Protein AF-A0AAU9HAH3-F1 (afdb_monomer_lite)

Sequence (251 aa):
MSLTADNFENFYRGNCAEHIVTSQIFFHGFEAHKFNPDFGVDLLVTNKARQKFLGEISKEISIQVKSSLVVKERASIAIDKEEFAHLMKQNNPVLTFVLFEPEFIGEPSRHFHLDSYAQTLHSMDEWLEKTWADQLYNSQFNIPKSKDRVEFLKNKKAAGNLELNGYKSRLFWLNKNQLNKALSLGVLQEGKGNGKSNYYLNLAKTDDGEWHFKSVGQSEHFPYIEISHLSYLLLKNQNYGLEMEDFAYSF

Foldseek 3Di:
DDDDPVCVVVVVVQVVQLVVVQVQLVVLQWHWDADPPDPLFGIWIWNVVCCVPVVDDIDIETEDEWEFEQFPQKTKTKDFPVSVVVQLPDDFGKYKYKYWDFDFPDDLVVCPDDDPVVVVVSVLVVLLSNLLRVVSVCVRVVPDDDPDPVVNVVSVVSVVVTDTPGTDMWMFMDTSLRVVVCVVQQQFPWDDDPNGIITMHMWGADPVGFIWGQGPVRDTWGDDPLRRHCCCVVVVVPDDPDPPSDPPPRD

Structure (mmCIF, N/CA/C/O backbone):
data_AF-A0AAU9HAH3-F1
#
_entry.id   AF-A0AAU9HAH3-F1
#
loop_
_atom_site.group_PDB
_atom_site.id
_atom_site.type_symbol
_atom_site.label_atom_id
_atom_site.label_alt_id
_atom_site.label_comp_id
_atom_site.label_asym_id
_atom_site.label_entity_id
_atom_site.label_seq_id
_atom_site.pdbx_PDB_ins_code
_atom_site.Cartn_x
_atom_site.Cartn_y
_atom_site.Cartn_z
_atom_site.occupancy
_atom_site.B_iso_or_equiv
_atom_site.auth_seq_id
_atom_site.auth_comp_id
_atom_site.auth_asym_id
_atom_site.auth_atom_id
_atom_site.pdbx_PDB_model_num
ATOM 1 N N . MET A 1 1 ? -3.044 19.306 -4.553 1.00 57.19 1 MET A N 1
ATOM 2 C CA . MET A 1 1 ? -2.071 19.453 -5.663 1.00 57.19 1 MET A CA 1
ATOM 3 C C . MET A 1 1 ? -2.858 19.727 -6.934 1.00 57.19 1 MET A C 1
ATOM 5 O O . MET A 1 1 ? -3.873 19.069 -7.116 1.00 57.19 1 MET A O 1
ATOM 9 N N . SER A 1 2 ? -2.461 20.682 -7.780 1.00 71.81 2 SER A N 1
ATOM 10 C CA . SER A 1 2 ? -3.135 20.864 -9.076 1.00 71.81 2 SER A CA 1
ATOM 11 C C . SER A 1 2 ? -2.871 19.654 -9.974 1.00 71.81 2 SER A C 1
ATOM 13 O O . SER A 1 2 ? -1.741 19.158 -10.018 1.00 71.81 2 SER A O 1
ATOM 15 N N . LEU A 1 3 ? -3.904 19.173 -10.665 1.00 76.19 3 LEU A N 1
ATOM 16 C CA . LEU A 1 3 ? -3.769 18.090 -11.636 1.00 76.19 3 LEU A CA 1
ATOM 17 C C . LEU A 1 3 ? -2.954 18.589 -12.842 1.00 76.19 3 LEU A C 1
ATOM 19 O O . LEU A 1 3 ? -3.212 19.673 -13.364 1.00 76.19 3 LEU A O 1
ATOM 23 N N . THR A 1 4 ? -1.970 17.810 -13.275 1.00 78.12 4 THR A N 1
ATOM 24 C CA . THR A 1 4 ? -1.109 18.076 -14.432 1.00 78.12 4 THR A CA 1
ATOM 25 C C . THR A 1 4 ? -0.995 16.818 -15.290 1.00 78.12 4 THR A C 1
ATOM 27 O O . THR A 1 4 ? -1.268 15.709 -14.828 1.00 78.12 4 THR A O 1
ATOM 30 N N . ALA A 1 5 ? -0.533 16.970 -16.533 1.00 74.00 5 ALA A N 1
ATOM 31 C CA . ALA A 1 5 ? -0.254 15.833 -17.415 1.00 74.00 5 ALA A CA 1
ATOM 32 C C . ALA A 1 5 ? 0.764 14.838 -16.817 1.00 74.00 5 ALA A C 1
ATOM 34 O O . ALA A 1 5 ? 0.744 13.664 -17.161 1.00 74.00 5 ALA A O 1
ATOM 35 N N . ASP A 1 6 ? 1.615 15.284 -15.888 1.00 69.88 6 ASP A N 1
ATOM 36 C CA . ASP A 1 6 ? 2.625 14.435 -15.251 1.00 69.88 6 ASP A CA 1
ATOM 37 C C . ASP A 1 6 ? 2.110 13.689 -14.005 1.00 69.88 6 ASP A C 1
ATOM 39 O O . ASP A 1 6 ? 2.786 12.784 -13.515 1.00 69.88 6 ASP A O 1
ATOM 43 N N . ASN A 1 7 ? 0.951 14.068 -13.445 1.00 74.75 7 ASN A N 1
ATOM 44 C CA . ASN A 1 7 ? 0.437 13.476 -12.202 1.00 74.75 7 ASN A CA 1
ATOM 45 C C . ASN A 1 7 ? -0.969 12.863 -12.307 1.00 74.75 7 ASN A C 1
ATOM 47 O O . ASN A 1 7 ? -1.381 12.184 -11.364 1.00 74.75 7 ASN A O 1
ATOM 51 N N . PHE A 1 8 ? -1.691 13.064 -13.417 1.00 79.88 8 PHE A N 1
ATOM 52 C CA . PHE A 1 8 ? -3.089 12.634 -13.519 1.00 79.88 8 PHE A CA 1
ATOM 53 C C . PHE A 1 8 ? -3.258 11.110 -13.412 1.00 79.88 8 PHE A C 1
ATOM 55 O O . PHE A 1 8 ? -4.166 10.652 -12.725 1.00 79.88 8 PHE A O 1
ATOM 62 N N . GLU A 1 9 ? -2.363 10.309 -14.000 1.00 80.25 9 GLU A N 1
ATOM 63 C CA . GLU A 1 9 ? -2.422 8.840 -13.893 1.00 80.25 9 GLU A CA 1
ATOM 64 C C . GLU A 1 9 ? -2.260 8.371 -12.446 1.00 80.25 9 GLU A C 1
ATOM 66 O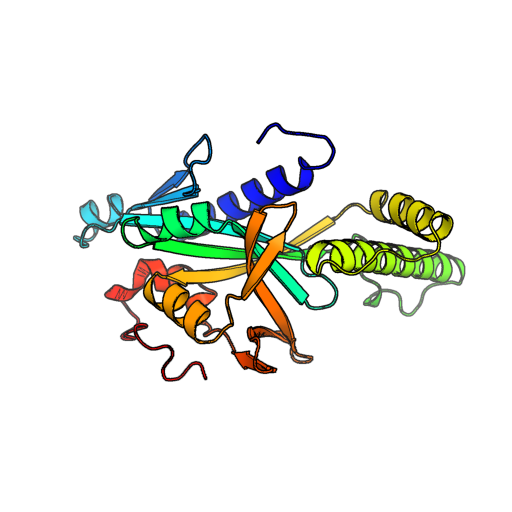 O . GLU A 1 9 ? -2.988 7.498 -11.973 1.00 80.25 9 GLU A O 1
ATOM 71 N N . ASN A 1 10 ? -1.332 8.989 -11.708 1.00 81.25 10 ASN A N 1
ATOM 72 C CA . ASN A 1 10 ? -1.132 8.704 -10.290 1.00 81.25 10 ASN A CA 1
ATOM 73 C C . ASN A 1 10 ? -2.363 9.104 -9.470 1.00 81.25 10 ASN A C 1
ATOM 75 O O . ASN A 1 10 ? -2.757 8.364 -8.572 1.00 81.25 10 ASN A O 1
ATOM 79 N N . PHE A 1 11 ? -2.992 10.234 -9.805 1.00 84.12 11 PHE A N 1
ATOM 80 C CA . PHE A 1 11 ? -4.224 10.690 -9.168 1.00 84.12 11 PHE A CA 1
ATOM 81 C C . PHE A 1 11 ? -5.381 9.703 -9.382 1.00 84.12 11 PHE A C 1
ATOM 83 O O . PHE A 1 11 ? -6.020 9.291 -8.415 1.00 84.12 11 PHE A O 1
ATOM 90 N N . TYR A 1 12 ? -5.646 9.274 -10.619 1.00 86.62 12 TYR A N 1
ATOM 91 C CA . TYR A 1 12 ? -6.736 8.331 -10.893 1.00 86.62 12 TYR A CA 1
ATOM 92 C C . TYR A 1 12 ? -6.453 6.928 -10.348 1.00 86.62 12 TYR A C 1
ATOM 94 O O . TYR A 1 12 ? -7.369 6.286 -9.838 1.00 86.62 12 TYR A O 1
ATOM 102 N N . ARG A 1 13 ? -5.195 6.472 -10.359 1.00 88.56 13 ARG A N 1
ATOM 103 C CA . ARG A 1 13 ? -4.804 5.216 -9.702 1.00 88.56 13 ARG A CA 1
ATOM 104 C C . ARG A 1 13 ? -4.981 5.280 -8.182 1.00 88.56 13 ARG A C 1
ATOM 106 O O . ARG A 1 13 ? -5.454 4.312 -7.594 1.00 88.56 13 ARG A O 1
ATOM 113 N N . GLY A 1 14 ? -4.652 6.413 -7.557 1.00 90.19 14 GLY A N 1
ATOM 114 C CA . GLY A 1 14 ? -4.942 6.678 -6.143 1.00 90.19 14 GLY A CA 1
ATOM 115 C C . GLY A 1 14 ? -6.436 6.558 -5.842 1.00 90.19 14 GLY A C 1
ATOM 116 O O . GLY A 1 14 ? -6.833 5.714 -5.042 1.00 90.19 14 GLY A O 1
ATOM 117 N N . ASN A 1 15 ? -7.270 7.274 -6.601 1.00 91.00 15 ASN A N 1
ATOM 118 C CA . ASN A 1 15 ? -8.727 7.186 -6.472 1.00 91.00 15 ASN A CA 1
ATOM 119 C C . ASN A 1 15 ? -9.247 5.751 -6.662 1.00 91.00 15 ASN A C 1
ATOM 121 O O . ASN A 1 15 ? -10.111 5.297 -5.915 1.00 91.00 15 ASN A O 1
ATOM 125 N N . CYS A 1 16 ? -8.724 5.023 -7.649 1.00 92.38 16 CYS A N 1
ATOM 126 C CA . CYS A 1 16 ? -9.083 3.629 -7.886 1.00 92.38 16 CYS A CA 1
ATOM 127 C C . CYS A 1 16 ? -8.763 2.741 -6.673 1.00 92.38 16 CYS A C 1
ATOM 129 O O . CYS A 1 16 ? -9.594 1.927 -6.270 1.00 92.38 16 CYS A O 1
ATOM 131 N N . ALA A 1 17 ? -7.588 2.917 -6.062 1.00 94.38 17 ALA A N 1
ATOM 132 C CA . ALA A 1 17 ? -7.206 2.198 -4.849 1.00 94.38 17 ALA A CA 1
ATOM 133 C C . ALA A 1 17 ? -8.169 2.484 -3.690 1.00 94.38 17 ALA A C 1
ATOM 135 O O . ALA A 1 17 ? -8.626 1.551 -3.033 1.00 94.38 17 ALA A O 1
ATOM 136 N N . GLU A 1 18 ? -8.537 3.747 -3.475 1.00 95.50 18 GLU A N 1
ATOM 137 C CA . GLU A 1 18 ? -9.514 4.122 -2.447 1.00 95.50 18 GLU A CA 1
ATOM 138 C C . GLU A 1 18 ? -10.878 3.460 -2.680 1.00 95.50 18 GLU A C 1
ATOM 140 O O . GLU A 1 18 ? -11.500 2.975 -1.733 1.00 95.50 18 GLU A O 1
ATOM 145 N N . HIS A 1 19 ? -11.338 3.382 -3.933 1.00 95.19 19 HIS A N 1
ATOM 146 C CA . HIS A 1 19 ? -12.582 2.691 -4.277 1.00 95.19 19 HIS A CA 1
ATOM 147 C C . HIS A 1 19 ? -12.510 1.175 -4.047 1.00 95.19 19 HIS A C 1
ATOM 149 O O . HIS A 1 19 ? -13.486 0.599 -3.565 1.00 95.19 19 HIS A O 1
ATOM 155 N N . ILE A 1 20 ? -11.367 0.531 -4.308 1.00 95.12 20 ILE A N 1
ATOM 156 C CA . ILE A 1 20 ? -11.155 -0.889 -3.976 1.00 95.12 20 ILE A CA 1
ATOM 157 C C . ILE A 1 20 ? -11.282 -1.096 -2.464 1.00 95.12 20 ILE A C 1
ATOM 159 O O . ILE A 1 20 ? -12.074 -1.932 -2.027 1.00 95.12 20 ILE A O 1
ATOM 163 N N . VAL A 1 21 ? -10.580 -0.290 -1.662 1.00 96.88 21 VAL A N 1
ATOM 164 C CA . VAL A 1 21 ? -10.643 -0.338 -0.190 1.00 96.88 21 VAL A CA 1
ATOM 165 C C . VAL A 1 21 ? -12.077 -0.111 0.301 1.00 96.88 21 VAL A C 1
ATOM 167 O O . VAL A 1 21 ? -12.612 -0.912 1.066 1.00 96.88 21 VAL A O 1
ATOM 170 N N . THR A 1 22 ? -12.739 0.927 -0.211 1.00 97.06 22 THR A N 1
ATOM 171 C CA . THR A 1 22 ? -14.133 1.275 0.103 1.00 97.06 22 THR A CA 1
ATOM 172 C C . THR A 1 22 ? -15.090 0.124 -0.203 1.00 97.06 22 THR A C 1
ATOM 174 O O . THR A 1 22 ? -15.947 -0.205 0.616 1.00 97.06 22 THR A O 1
ATOM 177 N N . SER A 1 23 ? -14.935 -0.526 -1.360 1.00 96.06 23 SER A N 1
ATOM 178 C CA . SER A 1 23 ? -15.792 -1.647 -1.758 1.00 96.06 23 SER A CA 1
ATOM 179 C C . SER A 1 23 ? -15.671 -2.836 -0.799 1.00 96.06 23 SER A C 1
ATOM 181 O O . SER A 1 23 ? -16.687 -3.411 -0.412 1.00 96.06 23 SER A O 1
ATOM 183 N N . GLN A 1 24 ? -14.455 -3.155 -0.339 1.00 95.12 24 GLN A N 1
ATOM 184 C CA . GLN A 1 24 ? -14.226 -4.229 0.630 1.00 95.12 24 GLN A CA 1
ATOM 185 C C . GLN A 1 24 ? -14.806 -3.892 2.009 1.00 95.12 24 GLN A C 1
ATOM 187 O O . GLN A 1 24 ? -15.360 -4.764 2.677 1.00 95.12 24 GLN A O 1
ATOM 192 N N . ILE A 1 25 ? -14.734 -2.627 2.430 1.00 96.38 25 ILE A N 1
ATOM 193 C CA . ILE A 1 25 ? -15.344 -2.170 3.687 1.00 96.38 25 ILE A CA 1
ATOM 194 C C . ILE A 1 25 ? -16.865 -2.376 3.647 1.00 96.38 25 ILE A C 1
ATOM 196 O O . ILE A 1 25 ? -17.428 -2.989 4.559 1.00 96.38 25 ILE A O 1
ATOM 200 N N . PHE A 1 26 ? -17.520 -1.944 2.563 1.00 96.75 26 PHE A N 1
ATOM 201 C CA . PHE A 1 26 ? -18.957 -2.159 2.381 1.00 96.75 26 PHE A CA 1
ATOM 202 C C . PHE A 1 26 ? -19.319 -3.642 2.294 1.00 96.75 26 PHE A C 1
ATOM 204 O O . PHE A 1 26 ? -20.310 -4.059 2.893 1.00 96.75 26 PHE A O 1
ATOM 211 N N . PHE A 1 27 ? -18.503 -4.453 1.615 1.00 94.94 27 PHE A N 1
ATOM 212 C CA . PHE A 1 27 ? -18.697 -5.902 1.536 1.00 94.94 27 PHE A CA 1
ATOM 213 C C . PHE A 1 27 ? -18.733 -6.565 2.924 1.00 94.94 27 PHE A C 1
ATOM 215 O O . PHE A 1 27 ? -19.496 -7.502 3.147 1.00 94.94 27 PHE A O 1
ATOM 222 N N . HIS A 1 28 ? -17.971 -6.045 3.890 1.00 92.44 28 HIS A N 1
ATOM 223 C CA . HIS A 1 28 ? -17.980 -6.521 5.277 1.00 92.44 28 HIS A CA 1
ATOM 224 C C . HIS A 1 28 ? -19.073 -5.886 6.161 1.00 92.44 28 HIS A C 1
ATOM 226 O O . HIS A 1 28 ? -19.146 -6.169 7.362 1.00 92.44 28 HIS A O 1
ATOM 232 N N . GLY A 1 29 ? -19.953 -5.062 5.587 1.00 94.06 29 GLY A N 1
ATOM 233 C CA . GLY A 1 29 ? -21.091 -4.455 6.277 1.00 94.06 29 GLY A CA 1
ATOM 234 C C . GLY A 1 29 ? -20.734 -3.240 7.135 1.00 94.06 29 GLY A C 1
ATOM 235 O O . GLY A 1 29 ? -21.395 -3.004 8.144 1.00 94.06 29 GLY A O 1
ATOM 236 N N . PHE A 1 30 ? -19.684 -2.504 6.769 1.00 96.25 30 PHE A N 1
ATOM 237 C CA . PHE A 1 30 ? -19.272 -1.255 7.415 1.00 96.25 30 PHE A CA 1
ATOM 238 C C . PHE A 1 30 ? -19.545 -0.069 6.487 1.00 96.25 30 PHE A C 1
ATOM 240 O O . PHE A 1 30 ? -19.525 -0.211 5.265 1.00 96.25 30 PHE A O 1
ATOM 247 N N . GLU A 1 31 ? -19.788 1.110 7.054 1.00 97.00 31 GLU A N 1
ATOM 248 C CA . GLU A 1 31 ? -19.928 2.338 6.275 1.00 97.00 31 GLU A CA 1
ATOM 249 C C . GLU A 1 31 ? -18.564 2.998 6.074 1.00 97.00 31 GLU A C 1
ATOM 251 O O . GLU A 1 31 ? -17.798 3.123 7.026 1.00 97.00 31 GLU A O 1
ATOM 256 N N . ALA A 1 32 ? -18.283 3.472 4.861 1.00 96.50 32 ALA A N 1
ATOM 257 C CA . ALA A 1 32 ? -17.097 4.263 4.550 1.00 96.50 32 ALA A CA 1
ATOM 258 C C . ALA A 1 32 ? -17.496 5.621 3.961 1.00 96.50 32 ALA A C 1
ATOM 260 O O . ALA A 1 32 ? -18.315 5.695 3.042 1.00 96.50 32 ALA A O 1
ATOM 261 N N . HIS A 1 33 ? -16.894 6.693 4.468 1.00 94.75 33 HIS A N 1
ATOM 262 C CA . HIS A 1 33 ? -17.005 8.037 3.917 1.00 94.75 33 HIS A CA 1
ATOM 263 C C . HIS A 1 33 ? -15.653 8.476 3.364 1.00 94.75 33 HIS A C 1
ATOM 265 O O . HIS A 1 33 ? -14.672 8.506 4.103 1.00 94.75 33 HIS A O 1
ATOM 271 N N . LYS A 1 34 ? -15.615 8.833 2.078 1.00 93.31 34 LYS A N 1
ATOM 272 C CA . LYS A 1 34 ? -14.426 9.386 1.433 1.00 93.31 34 LYS A CA 1
ATOM 273 C C . LYS A 1 34 ? -14.372 10.898 1.610 1.00 93.31 34 LYS A C 1
ATOM 275 O O . LYS A 1 34 ? -15.312 11.596 1.224 1.00 93.31 34 LYS A O 1
ATOM 280 N N . PHE A 1 35 ? -13.256 11.392 2.123 1.00 89.00 35 PHE A N 1
ATOM 281 C CA . PHE A 1 35 ? -13.011 12.815 2.275 1.00 89.00 35 PHE A CA 1
ATOM 282 C C . PHE A 1 35 ? -12.573 13.448 0.952 1.00 89.00 35 PHE A C 1
ATOM 284 O O . PHE A 1 35 ? -11.693 12.949 0.259 1.00 89.00 35 PHE A O 1
ATOM 291 N N . ASN A 1 36 ? -13.215 14.559 0.587 1.00 79.56 36 ASN A N 1
ATOM 292 C CA . ASN A 1 36 ? -12.823 15.392 -0.547 1.00 79.56 36 ASN A CA 1
ATOM 293 C C . ASN A 1 36 ? -12.945 16.873 -0.143 1.00 79.56 36 ASN A C 1
ATOM 295 O O . ASN A 1 36 ? -14.020 17.269 0.316 1.00 79.56 36 ASN A O 1
ATOM 299 N N . PRO A 1 37 ? -11.912 17.715 -0.343 1.00 71.06 37 PRO A N 1
ATOM 300 C CA . PRO A 1 37 ? -10.569 17.380 -0.842 1.00 71.06 37 PRO A CA 1
ATOM 301 C C . PRO A 1 37 ? -9.762 16.522 0.154 1.00 71.06 37 PRO A C 1
ATOM 303 O O . PRO A 1 37 ? -10.122 16.459 1.319 1.00 71.06 37 PRO A O 1
ATOM 306 N N . ASP A 1 38 ? -8.681 15.885 -0.301 1.00 69.00 38 ASP A N 1
ATOM 307 C CA . ASP A 1 38 ? -7.755 15.113 0.546 1.00 69.00 38 ASP A CA 1
ATOM 308 C C . ASP A 1 38 ? -7.017 16.039 1.538 1.00 69.00 38 ASP A C 1
ATOM 310 O O . ASP A 1 38 ? -6.339 16.993 1.137 1.00 69.00 38 ASP A O 1
ATOM 314 N N . PHE A 1 39 ? -7.184 15.773 2.837 1.00 71.44 39 PHE A N 1
ATOM 315 C CA . PHE A 1 39 ? -6.520 16.467 3.948 1.00 71.44 39 PHE A CA 1
ATOM 316 C C . PHE A 1 39 ? -5.668 15.524 4.817 1.00 71.44 39 PHE A C 1
ATOM 318 O O . PHE A 1 39 ? -5.457 15.786 6.000 1.00 71.44 39 PHE A O 1
ATOM 325 N N . GLY A 1 40 ? -5.136 14.449 4.227 1.00 76.88 40 GLY A N 1
ATOM 326 C CA . GLY A 1 40 ? -4.244 13.493 4.892 1.00 76.88 40 GLY A CA 1
ATOM 327 C C . GLY A 1 40 ? -4.960 12.336 5.593 1.00 76.88 40 GLY A C 1
ATOM 328 O O . GLY A 1 40 ? -4.334 11.614 6.373 1.00 76.88 40 GLY A O 1
ATOM 329 N N . VAL A 1 41 ? -6.262 12.189 5.336 1.00 90.56 41 VAL A N 1
ATOM 330 C CA . VAL A 1 41 ? -7.069 10.995 5.605 1.00 90.56 41 VAL A CA 1
ATOM 331 C C . VAL A 1 41 ? -8.013 10.831 4.422 1.00 90.56 41 VAL A C 1
ATOM 333 O O . VAL A 1 41 ? -8.792 11.742 4.142 1.00 90.56 41 VAL A O 1
ATOM 336 N N . ASP A 1 42 ? -7.991 9.670 3.777 1.00 94.06 42 ASP A N 1
ATOM 337 C CA . ASP A 1 42 ? -8.845 9.412 2.616 1.00 94.06 42 ASP A CA 1
ATOM 338 C C . ASP A 1 42 ? -10.234 8.920 3.028 1.00 94.06 42 ASP A C 1
ATOM 340 O O . ASP A 1 42 ? -11.241 9.359 2.470 1.00 94.06 42 ASP A O 1
ATOM 344 N N . LEU A 1 43 ? -10.313 8.014 4.013 1.00 95.75 43 LEU A N 1
ATOM 345 C CA . LEU A 1 43 ? -11.558 7.348 4.400 1.00 95.75 43 LEU A CA 1
ATOM 346 C C . LEU A 1 43 ? -11.801 7.395 5.915 1.00 95.75 43 LEU A C 1
ATOM 348 O O . LEU A 1 43 ? -10.911 7.110 6.716 1.00 95.75 43 LEU A O 1
ATOM 352 N N . LEU A 1 44 ? -13.050 7.650 6.299 1.00 95.81 44 LEU A N 1
ATOM 353 C CA . LEU A 1 44 ? -13.576 7.396 7.640 1.00 95.81 44 LEU A CA 1
ATOM 354 C C . LEU A 1 44 ? -14.495 6.178 7.605 1.00 95.81 44 LEU A C 1
ATOM 356 O O . LEU A 1 44 ? -15.491 6.177 6.879 1.00 95.81 44 LEU A O 1
ATOM 360 N N . VAL A 1 45 ? -14.188 5.164 8.409 1.00 96.81 45 VAL A N 1
ATOM 361 C CA . VAL A 1 45 ? -14.981 3.934 8.493 1.00 96.81 45 VAL A CA 1
ATOM 362 C C . VAL A 1 45 ? -15.732 3.863 9.810 1.00 96.81 45 VAL A C 1
ATOM 364 O O . VAL A 1 45 ? -15.146 4.057 10.873 1.00 96.81 45 VAL A O 1
ATOM 367 N N . THR A 1 46 ? -17.019 3.528 9.743 1.00 96.75 46 THR A N 1
ATOM 368 C CA . THR A 1 46 ? -17.885 3.331 10.911 1.00 96.75 46 THR A CA 1
ATOM 369 C C . THR A 1 46 ? -18.688 2.032 10.803 1.00 96.75 46 THR A C 1
ATOM 371 O O . THR A 1 46 ? -18.649 1.358 9.775 1.00 96.75 46 THR A O 1
ATOM 374 N N . ASN A 1 47 ? -19.375 1.642 11.879 1.00 95.75 47 ASN A N 1
ATOM 375 C CA . ASN A 1 47 ? -20.234 0.451 11.924 1.00 95.75 47 ASN A CA 1
ATOM 376 C C . ASN A 1 47 ? -21.650 0.766 12.441 1.00 95.75 47 ASN A C 1
ATOM 378 O O . ASN A 1 47 ? -22.206 0.018 13.244 1.00 95.75 47 ASN A O 1
ATOM 382 N N . LYS A 1 48 ? -22.243 1.891 12.035 1.00 96.00 48 LYS A N 1
ATOM 383 C CA . LYS A 1 48 ? -23.511 2.391 12.594 1.00 96.00 48 LYS A CA 1
ATOM 384 C C . LYS A 1 48 ? -24.681 1.436 12.357 1.00 96.00 48 LYS A C 1
ATOM 386 O O . LYS A 1 48 ? -25.480 1.229 13.274 1.00 96.00 48 LYS A O 1
ATOM 391 N N . ALA A 1 49 ? -24.781 0.807 11.186 1.00 94.12 49 ALA A N 1
ATOM 392 C CA . ALA A 1 49 ? -25.799 -0.209 10.935 1.00 94.12 49 ALA A CA 1
ATOM 393 C C . ALA A 1 49 ? -25.598 -1.428 11.845 1.00 94.12 49 ALA A C 1
ATOM 395 O O . ALA A 1 49 ? -26.548 -1.893 12.475 1.00 94.12 49 ALA A O 1
ATOM 396 N N . ARG A 1 50 ? -24.358 -1.906 11.993 1.00 93.75 50 ARG A N 1
ATOM 397 C CA . ARG A 1 50 ? -24.036 -3.041 12.873 1.00 93.75 50 ARG A CA 1
ATOM 398 C C . ARG A 1 50 ? -24.281 -2.713 14.346 1.00 93.75 50 ARG A C 1
ATOM 400 O O . ARG A 1 50 ? -24.825 -3.537 15.068 1.00 93.75 50 ARG A O 1
ATOM 407 N N . GLN A 1 51 ? -23.985 -1.492 14.783 1.00 94.00 51 GLN A N 1
ATOM 408 C CA . GLN A 1 51 ? -24.342 -1.007 16.116 1.00 94.00 51 GLN A CA 1
ATOM 409 C C . GLN A 1 51 ? -25.858 -1.095 16.341 1.00 94.00 51 GLN A C 1
ATOM 411 O O . GLN A 1 51 ? -26.306 -1.603 17.366 1.00 94.00 51 GLN A O 1
ATOM 416 N N . LYS A 1 52 ? -26.655 -0.635 15.370 1.00 94.81 52 LYS A N 1
ATOM 417 C CA . LYS A 1 52 ? -28.119 -0.621 15.469 1.00 94.81 52 LYS A CA 1
ATOM 418 C C . LYS A 1 52 ? -28.739 -2.020 15.445 1.00 94.81 52 LYS A C 1
ATOM 420 O O . LYS A 1 52 ? -29.679 -2.269 16.192 1.00 94.81 52 LYS A O 1
ATOM 425 N N . PHE A 1 53 ? -28.262 -2.897 14.565 1.00 95.06 53 PHE A N 1
ATOM 426 C CA . PHE A 1 53 ? -28.916 -4.180 14.286 1.00 95.06 53 PHE A CA 1
ATOM 427 C C . PHE A 1 53 ? -28.263 -5.381 14.977 1.00 95.06 53 PHE A C 1
ATOM 429 O O . PHE A 1 53 ? -28.943 -6.375 15.209 1.00 95.06 53 PHE A O 1
ATOM 436 N N . LEU A 1 54 ? -26.975 -5.298 15.319 1.00 91.94 54 LEU A N 1
ATOM 437 C CA . LEU A 1 54 ? -26.205 -6.374 15.955 1.00 91.94 54 LEU A CA 1
ATOM 438 C C . LEU A 1 54 ? -25.741 -6.019 17.379 1.00 91.94 54 LEU A C 1
ATOM 440 O O . LEU A 1 54 ? -25.115 -6.847 18.034 1.00 91.94 54 LEU A O 1
ATOM 444 N N . GLY A 1 55 ? -26.020 -4.804 17.867 1.00 90.12 55 GLY A N 1
ATOM 445 C CA . GLY A 1 55 ? -25.625 -4.367 19.212 1.00 90.12 55 GLY A CA 1
ATOM 446 C C . GLY A 1 55 ? -24.113 -4.196 19.394 1.00 90.12 55 GLY A C 1
ATOM 447 O O . GLY A 1 55 ? -23.615 -4.238 20.517 1.00 90.12 55 GLY A O 1
ATOM 448 N N . GLU A 1 56 ? -23.363 -4.032 18.303 1.00 91.06 56 GLU A N 1
ATOM 449 C CA . GLU A 1 56 ? -21.910 -3.866 18.359 1.00 91.06 56 GLU A CA 1
ATOM 450 C C . GLU A 1 56 ? -21.481 -2.530 18.974 1.00 91.06 56 GLU A C 1
ATOM 452 O O . GLU A 1 56 ? -22.153 -1.506 18.838 1.00 91.06 56 GLU A O 1
ATOM 457 N N . ILE A 1 57 ? -20.295 -2.520 19.589 1.00 90.44 57 ILE A N 1
ATOM 458 C CA . ILE A 1 57 ? -19.648 -1.289 20.056 1.00 90.44 57 ILE A CA 1
ATOM 459 C C . ILE A 1 57 ? -19.362 -0.384 18.850 1.00 90.44 57 ILE A C 1
ATOM 461 O O . ILE A 1 57 ? -18.916 -0.860 17.803 1.00 90.44 57 ILE A O 1
ATOM 465 N N . SER A 1 58 ? -19.600 0.923 19.012 1.00 91.25 58 SER A N 1
ATOM 466 C CA . SER A 1 58 ? -19.288 1.922 17.985 1.00 91.25 58 SER A CA 1
ATOM 467 C C . SER A 1 58 ? -17.800 1.884 17.646 1.00 91.25 58 SER A C 1
ATOM 469 O O . SER A 1 58 ? -16.947 1.983 18.526 1.00 91.25 58 SER A O 1
ATOM 471 N N . LYS A 1 59 ? -17.503 1.793 16.355 1.00 90.69 59 LYS A N 1
ATOM 472 C CA . LYS A 1 59 ? -16.163 1.852 15.785 1.00 90.69 59 LYS A CA 1
ATOM 473 C C . LYS A 1 59 ? -16.043 3.060 14.873 1.00 90.69 59 LYS A C 1
ATOM 475 O O . LYS A 1 59 ? -16.990 3.428 14.179 1.00 90.69 59 LYS A O 1
ATOM 480 N N . GLU A 1 60 ? -14.854 3.632 14.889 1.00 94.19 60 GLU A N 1
ATOM 481 C CA . GLU A 1 60 ? -14.418 4.706 14.010 1.00 94.19 60 GLU A CA 1
ATOM 482 C C . GLU A 1 60 ? -12.957 4.427 13.657 1.00 94.19 60 GLU A C 1
ATOM 484 O O . GLU A 1 60 ? -12.153 4.195 14.563 1.00 94.19 60 GLU A O 1
ATOM 489 N N . ILE A 1 61 ? -12.635 4.361 12.366 1.00 94.62 61 ILE A N 1
ATOM 490 C CA . ILE A 1 61 ? -11.286 4.073 11.864 1.00 94.62 61 ILE A CA 1
ATOM 491 C C . ILE A 1 61 ? -10.955 5.093 10.781 1.00 94.62 61 ILE A C 1
ATOM 493 O O . ILE A 1 61 ? -11.670 5.181 9.781 1.00 94.62 61 ILE A O 1
ATOM 497 N N . SER A 1 62 ? -9.865 5.831 10.973 1.00 95.31 62 SER A N 1
ATOM 498 C CA . SER A 1 62 ? -9.324 6.738 9.960 1.00 95.31 62 SER A CA 1
ATOM 499 C C . SER A 1 62 ? -8.309 6.001 9.093 1.00 95.31 62 SER A C 1
ATOM 501 O O . SER A 1 62 ? -7.288 5.529 9.597 1.00 95.31 62 SER A O 1
ATOM 503 N N . ILE A 1 63 ? -8.582 5.898 7.794 1.00 95.88 63 ILE A N 1
ATOM 504 C CA . ILE A 1 63 ? -7.747 5.169 6.838 1.00 95.88 63 ILE A CA 1
ATOM 505 C C . ILE A 1 63 ? -7.127 6.144 5.836 1.00 95.88 63 ILE A C 1
ATOM 507 O O . ILE A 1 63 ? -7.844 6.882 5.164 1.00 95.88 63 ILE A O 1
ATOM 511 N N . GLN A 1 64 ? -5.803 6.082 5.696 1.00 96.12 64 GLN A N 1
ATOM 512 C CA . GLN A 1 64 ? -5.082 6.634 4.550 1.00 96.12 64 GLN A CA 1
ATOM 513 C C . GLN A 1 64 ? -4.755 5.506 3.576 1.00 96.12 64 GLN A C 1
ATOM 515 O O . GLN A 1 64 ? -4.306 4.438 3.993 1.00 96.12 64 GLN A O 1
ATOM 520 N N . VAL A 1 65 ? -4.964 5.728 2.285 1.00 95.81 65 VAL A N 1
ATOM 521 C CA . VAL A 1 65 ? -4.738 4.765 1.213 1.00 95.81 65 VAL A CA 1
ATOM 522 C C . VAL A 1 65 ? -3.582 5.246 0.346 1.00 95.81 65 VAL A C 1
ATOM 524 O O . VAL A 1 65 ? -3.564 6.346 -0.194 1.00 95.81 65 VAL A O 1
ATOM 527 N N . LYS A 1 66 ? -2.586 4.386 0.165 1.00 95.06 66 LYS A N 1
ATOM 528 C CA . LYS A 1 66 ? -1.500 4.600 -0.790 1.00 95.06 66 LYS A CA 1
ATOM 529 C C . LYS A 1 66 ? -1.460 3.451 -1.776 1.00 95.06 66 LYS A C 1
ATOM 531 O O . LYS A 1 66 ? -1.817 2.323 -1.446 1.00 95.06 66 LYS A O 1
ATOM 536 N N . SER A 1 67 ? -1.015 3.727 -2.996 1.00 94.00 67 SER A N 1
ATOM 537 C CA . SER A 1 67 ? -0.924 2.705 -4.031 1.00 94.00 67 SER A CA 1
ATOM 538 C C . SER A 1 67 ? 0.390 2.737 -4.785 1.00 94.00 67 SER A C 1
ATOM 540 O O . SER A 1 67 ? 1.046 3.775 -4.893 1.00 94.00 67 SER A O 1
ATOM 542 N N . SER A 1 68 ? 0.767 1.580 -5.320 1.00 92.50 68 SER A N 1
ATOM 543 C CA . SER A 1 68 ? 1.933 1.441 -6.184 1.00 92.50 68 SER A CA 1
ATOM 544 C C . SER A 1 68 ? 1.716 0.349 -7.222 1.00 92.50 68 SER A C 1
ATOM 546 O O . SER A 1 68 ? 0.914 -0.563 -7.028 1.00 92.50 68 SER A O 1
ATOM 548 N N . LEU A 1 69 ? 2.419 0.474 -8.342 1.00 90.62 69 LEU A N 1
ATOM 549 C CA . LEU A 1 69 ? 2.473 -0.571 -9.358 1.00 90.62 69 LEU A CA 1
ATOM 550 C C . LEU A 1 69 ? 3.525 -1.593 -8.944 1.00 90.62 69 LEU A C 1
ATOM 552 O O . LEU A 1 69 ? 4.613 -1.212 -8.509 1.00 90.62 69 LEU A O 1
ATOM 556 N N . VAL A 1 70 ? 3.220 -2.873 -9.119 1.00 90.50 70 VAL A N 1
ATOM 557 C CA . VAL A 1 70 ? 4.214 -3.934 -8.995 1.00 90.50 70 VAL A CA 1
ATOM 558 C C . VAL A 1 70 ? 5.036 -3.974 -10.268 1.00 90.50 70 VAL A C 1
ATOM 560 O O . VAL A 1 70 ? 4.507 -4.052 -11.374 1.00 90.50 70 VAL A O 1
ATOM 563 N N . VAL A 1 71 ? 6.348 -3.891 -10.099 1.00 86.75 71 VAL A N 1
ATOM 564 C CA . VAL A 1 71 ? 7.306 -3.824 -11.190 1.00 86.75 71 VAL A CA 1
ATOM 565 C C . VAL A 1 71 ? 8.507 -4.678 -10.831 1.00 86.75 71 VAL A C 1
ATOM 567 O O . VAL A 1 71 ? 9.152 -4.438 -9.809 1.00 86.75 71 VAL A O 1
ATOM 570 N N . LYS A 1 72 ? 8.827 -5.662 -11.680 1.00 85.75 72 LYS A N 1
ATOM 571 C CA . LYS A 1 72 ? 9.915 -6.626 -11.441 1.00 85.75 72 LYS A CA 1
ATOM 572 C C . LYS A 1 72 ? 9.821 -7.263 -10.050 1.00 85.75 72 LYS A C 1
ATOM 574 O O . LYS A 1 72 ? 10.785 -7.219 -9.284 1.00 85.75 72 LYS A O 1
ATOM 579 N N . GLU A 1 73 ? 8.633 -7.764 -9.711 1.00 89.50 73 GLU A N 1
ATOM 580 C CA . GLU A 1 73 ? 8.345 -8.389 -8.414 1.00 89.50 73 GLU A CA 1
ATOM 581 C C . GLU A 1 73 ? 8.642 -7.492 -7.198 1.00 89.50 73 GLU A C 1
ATOM 583 O O . GLU A 1 73 ? 8.965 -7.959 -6.106 1.00 89.50 73 GLU A O 1
ATOM 588 N N . ARG A 1 74 ? 8.579 -6.170 -7.380 1.00 91.19 74 ARG A N 1
ATOM 589 C CA . ARG A 1 74 ? 8.851 -5.176 -6.339 1.00 91.19 74 ARG A CA 1
ATOM 590 C C . ARG A 1 74 ? 7.836 -4.050 -6.390 1.00 91.19 74 ARG A C 1
ATOM 592 O O . ARG A 1 74 ? 7.286 -3.742 -7.441 1.00 91.19 74 ARG A O 1
ATOM 599 N N . ALA A 1 75 ? 7.628 -3.405 -5.253 1.00 92.81 75 ALA A N 1
ATOM 600 C CA . ALA A 1 75 ? 6.836 -2.188 -5.166 1.00 92.81 75 ALA A CA 1
ATOM 601 C C . ALA A 1 75 ? 7.440 -1.248 -4.125 1.00 92.81 75 ALA A C 1
ATOM 603 O O . ALA A 1 75 ? 7.925 -1.692 -3.082 1.00 92.81 75 ALA A O 1
ATOM 604 N N . SER A 1 76 ? 7.395 0.052 -4.399 1.00 92.12 76 SER A N 1
ATOM 605 C CA . SER A 1 76 ? 7.708 1.081 -3.408 1.00 92.12 76 SER A CA 1
ATOM 606 C C . SER A 1 76 ? 6.506 1.985 -3.208 1.00 92.12 76 SER A C 1
ATOM 608 O O . SER A 1 76 ? 5.910 2.463 -4.178 1.00 92.12 76 SER A O 1
ATOM 610 N N . ILE A 1 77 ? 6.142 2.207 -1.951 1.00 92.38 77 ILE A N 1
ATOM 611 C CA . ILE A 1 77 ? 5.073 3.119 -1.564 1.00 92.38 77 ILE A CA 1
ATOM 612 C C . ILE A 1 77 ? 5.669 4.234 -0.725 1.00 92.38 77 ILE A C 1
ATOM 614 O O . ILE A 1 77 ? 6.416 3.969 0.212 1.00 92.38 77 ILE A O 1
ATOM 618 N N . ALA A 1 78 ? 5.299 5.472 -1.041 1.00 91.75 78 ALA A N 1
ATOM 619 C CA . ALA A 1 78 ? 5.718 6.650 -0.302 1.00 91.75 78 ALA A CA 1
ATOM 620 C C . AL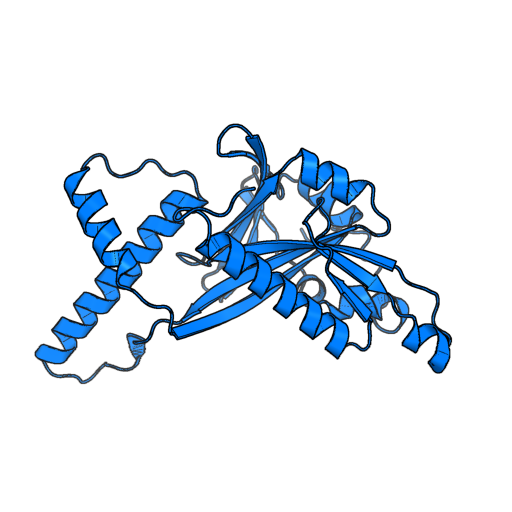A A 1 78 ? 4.529 7.313 0.402 1.00 91.75 78 ALA A C 1
ATOM 622 O O . ALA A 1 78 ? 3.440 7.425 -0.166 1.00 91.75 78 ALA A O 1
ATOM 623 N N . ILE A 1 79 ? 4.767 7.803 1.615 1.00 92.00 79 ILE A N 1
ATOM 624 C CA . ILE A 1 79 ? 3.886 8.729 2.330 1.00 92.00 79 ILE A CA 1
ATOM 625 C C . ILE A 1 79 ? 4.715 9.915 2.821 1.00 92.00 79 ILE A C 1
ATOM 627 O O . ILE A 1 79 ? 5.836 9.743 3.303 1.00 92.00 79 ILE A O 1
ATOM 631 N N . ASP A 1 80 ? 4.187 11.124 2.660 1.00 91.44 80 ASP A N 1
ATOM 632 C CA . ASP A 1 80 ? 4.844 12.334 3.147 1.00 91.44 80 ASP A CA 1
ATOM 633 C C . ASP A 1 80 ? 4.912 12.327 4.685 1.00 91.44 80 ASP A C 1
ATOM 635 O O . ASP A 1 80 ? 4.005 11.826 5.351 1.00 91.44 80 ASP A O 1
ATOM 639 N N . LYS A 1 81 ? 5.996 12.844 5.280 1.00 92.38 81 LYS A N 1
ATOM 640 C CA . LYS A 1 81 ? 6.152 12.818 6.745 1.00 92.38 81 LYS A CA 1
ATOM 641 C C . LYS A 1 81 ? 5.097 13.649 7.482 1.00 92.38 81 LYS A C 1
ATOM 643 O O . LYS A 1 81 ? 4.696 13.256 8.577 1.00 92.38 81 LYS A O 1
ATOM 648 N N . GLU A 1 82 ? 4.665 14.780 6.930 1.00 91.44 82 GLU A N 1
ATOM 649 C CA . GLU A 1 82 ? 3.620 15.615 7.535 1.00 91.44 82 GLU A CA 1
ATOM 650 C C . GLU A 1 82 ? 2.267 14.912 7.449 1.00 91.44 82 GLU A C 1
ATOM 652 O O . GLU A 1 82 ? 1.531 14.870 8.435 1.00 91.44 82 GLU A O 1
ATOM 657 N N . GLU A 1 83 ? 1.982 14.290 6.305 1.00 92.25 83 GLU A N 1
ATOM 658 C CA . GLU A 1 83 ? 0.791 13.465 6.094 1.00 92.25 83 GLU A CA 1
ATOM 659 C C . GLU A 1 83 ? 0.755 12.263 7.048 1.00 92.25 83 GLU A C 1
ATOM 661 O O . GLU A 1 83 ? -0.236 12.035 7.740 1.00 92.25 83 GLU A O 1
ATOM 666 N N . PHE A 1 84 ? 1.865 11.535 7.168 1.00 94.12 84 PHE A N 1
ATOM 667 C CA . PHE A 1 84 ? 2.004 10.441 8.124 1.00 94.12 84 PHE A CA 1
ATOM 668 C C . PHE A 1 84 ? 1.785 10.928 9.563 1.00 94.12 84 PHE A C 1
ATOM 670 O O . PHE A 1 84 ? 1.038 10.318 10.328 1.00 94.12 84 PHE A O 1
ATOM 677 N N . ALA A 1 85 ? 2.387 12.059 9.941 1.00 94.06 85 ALA A N 1
ATOM 678 C CA . ALA A 1 85 ? 2.199 12.645 11.264 1.00 94.06 85 ALA A CA 1
ATOM 679 C C . ALA A 1 85 ? 0.749 13.096 11.506 1.00 94.06 85 ALA A C 1
ATOM 681 O O . ALA A 1 85 ? 0.273 13.029 12.641 1.00 94.06 85 ALA A O 1
ATOM 682 N N . HIS A 1 86 ? 0.044 13.554 10.468 1.00 93.75 86 HIS A N 1
ATOM 683 C CA . HIS A 1 86 ? -1.374 13.884 10.538 1.00 93.75 86 HIS A CA 1
ATOM 684 C C . HIS A 1 86 ? -2.228 12.633 10.761 1.00 93.75 86 HIS A C 1
ATOM 686 O O . HIS A 1 86 ? -3.042 12.622 11.686 1.00 93.75 86 HIS A O 1
ATOM 692 N N . LEU A 1 87 ? -1.989 11.565 9.992 1.00 94.56 87 LEU A N 1
ATOM 693 C CA . LEU A 1 87 ? -2.661 10.276 10.155 1.00 94.56 87 LEU A CA 1
ATOM 694 C C . LEU A 1 87 ? -2.474 9.733 11.578 1.00 94.56 87 LEU A C 1
ATOM 696 O O . LEU A 1 87 ? -3.441 9.367 12.235 1.00 94.56 87 LEU A O 1
ATOM 700 N N . MET A 1 88 ? -1.254 9.746 12.118 1.00 94.31 88 MET A N 1
ATOM 701 C CA . MET A 1 88 ? -0.960 9.175 13.443 1.00 94.31 88 MET A CA 1
ATOM 702 C C . MET A 1 88 ? -1.666 9.881 14.621 1.00 94.31 88 MET A C 1
ATOM 704 O O . MET A 1 88 ? -1.746 9.314 15.722 1.00 94.31 88 MET A O 1
ATOM 708 N N . LYS A 1 89 ? -2.191 11.096 14.403 1.00 94.56 89 LYS A N 1
ATOM 709 C CA . LYS A 1 89 ? -2.996 11.860 15.375 1.00 94.56 89 LYS A CA 1
ATOM 710 C C . LYS A 1 89 ? -4.485 11.505 15.349 1.00 94.56 89 LYS A C 1
ATOM 712 O O . LYS A 1 89 ? -5.194 11.901 16.267 1.00 94.56 89 LYS A O 1
ATOM 717 N N . GLN A 1 90 ? -4.947 10.788 14.328 1.00 93.00 90 GLN A N 1
ATOM 718 C CA . GLN A 1 90 ? -6.353 10.423 14.171 1.00 93.00 90 GLN A CA 1
ATOM 719 C C . GLN A 1 90 ? -6.778 9.312 15.138 1.00 93.00 90 GLN A C 1
ATOM 721 O O . GLN A 1 90 ? -5.943 8.626 15.740 1.00 93.00 90 GLN A O 1
ATOM 726 N N . ASN A 1 91 ? -8.091 9.109 15.252 1.00 86.50 91 ASN A N 1
ATOM 727 C CA . ASN A 1 91 ? -8.671 7.976 15.967 1.00 86.50 91 ASN A CA 1
ATOM 728 C C . ASN A 1 91 ? -8.463 6.686 15.164 1.00 86.50 91 ASN A C 1
ATOM 730 O O . ASN A 1 91 ? -8.828 6.615 13.993 1.00 86.50 91 ASN A O 1
ATOM 734 N N . ASN A 1 92 ? -7.890 5.662 15.806 1.00 90.75 92 ASN A N 1
ATOM 735 C CA . ASN A 1 92 ? -7.608 4.350 15.207 1.00 90.75 92 ASN A CA 1
ATOM 736 C C . ASN A 1 92 ? -7.001 4.446 13.793 1.00 90.75 92 ASN A C 1
ATOM 738 O O . ASN A 1 92 ? -7.617 3.992 12.828 1.00 90.75 92 ASN A O 1
ATOM 742 N N . PRO A 1 93 ? -5.812 5.057 13.648 1.00 93.69 93 PRO A N 1
ATOM 743 C CA . PRO A 1 93 ? -5.254 5.324 12.338 1.00 93.69 93 PRO A CA 1
ATOM 744 C C . PRO A 1 93 ? -4.749 4.044 11.684 1.00 93.69 93 PRO A C 1
ATOM 746 O O . PRO A 1 93 ? -4.092 3.211 12.323 1.00 93.69 93 PRO A O 1
ATOM 749 N N . VAL A 1 94 ? -5.038 3.921 10.394 1.00 94.62 94 VAL A N 1
ATOM 750 C CA . VAL A 1 94 ? -4.624 2.806 9.550 1.00 94.62 94 VAL A CA 1
ATOM 751 C C . VAL A 1 94 ? -4.056 3.350 8.251 1.00 94.62 94 VAL A C 1
ATOM 753 O O . VAL A 1 94 ? -4.666 4.185 7.589 1.00 94.62 94 VAL A O 1
ATOM 756 N N . LEU A 1 95 ? -2.897 2.836 7.860 1.00 95.25 95 LEU A N 1
ATOM 757 C CA . LEU A 1 95 ? -2.353 3.038 6.527 1.00 95.25 95 LEU A CA 1
ATOM 758 C C . LEU A 1 95 ? -2.600 1.769 5.715 1.00 95.25 95 LEU A C 1
ATOM 760 O O . LEU A 1 95 ? -2.160 0.685 6.095 1.00 95.25 95 LEU A O 1
ATOM 764 N N . THR A 1 96 ? -3.332 1.912 4.619 1.00 95.50 96 THR A N 1
ATOM 765 C CA . THR A 1 96 ? -3.657 0.836 3.688 1.00 95.50 96 THR A CA 1
ATOM 766 C C . THR A 1 96 ? -2.873 1.021 2.399 1.00 95.50 96 THR A C 1
ATOM 768 O O . THR A 1 96 ? -2.773 2.116 1.853 1.00 95.50 96 THR A O 1
ATOM 771 N N . PHE A 1 97 ? -2.324 -0.072 1.903 1.00 94.38 97 PHE A N 1
ATOM 772 C CA . PHE A 1 97 ? -1.472 -0.148 0.736 1.00 94.38 97 PHE A CA 1
ATOM 773 C C . PHE A 1 97 ? -2.162 -0.994 -0.320 1.00 94.38 97 PHE A C 1
ATOM 775 O O . PHE A 1 97 ? -2.501 -2.141 -0.044 1.00 94.38 97 PHE A O 1
ATOM 782 N N . VAL A 1 98 ? -2.341 -0.459 -1.523 1.00 95.25 98 VAL A N 1
ATOM 783 C CA . VAL A 1 98 ? -2.879 -1.208 -2.662 1.00 95.25 98 VAL A CA 1
ATOM 784 C C . VAL A 1 98 ? -1.792 -1.364 -3.717 1.00 95.25 98 VAL A C 1
ATOM 786 O O . VAL A 1 98 ? -1.326 -0.391 -4.310 1.00 95.25 98 VAL A O 1
ATOM 789 N N . LEU A 1 99 ? -1.376 -2.603 -3.938 1.00 94.00 99 LEU A N 1
ATOM 790 C CA . LEU A 1 99 ? -0.465 -2.978 -5.004 1.00 94.00 99 LEU A CA 1
ATOM 791 C C . LEU A 1 99 ? -1.263 -3.361 -6.240 1.00 94.00 99 LEU A C 1
ATOM 793 O O . LEU A 1 99 ? -2.183 -4.172 -6.156 1.00 94.00 99 LEU A O 1
ATOM 797 N N . PHE A 1 100 ? -0.887 -2.797 -7.376 1.00 92.12 100 PHE A N 1
ATOM 798 C CA . PHE A 1 100 ? -1.450 -3.126 -8.675 1.00 92.12 100 PHE A CA 1
ATOM 799 C C . PHE A 1 100 ? -0.435 -3.954 -9.459 1.00 92.12 100 PHE A C 1
ATOM 801 O O . PHE A 1 100 ? 0.561 -3.413 -9.937 1.00 92.12 100 PHE A O 1
ATOM 808 N N . GLU A 1 101 ? -0.672 -5.260 -9.559 1.00 89.44 101 GLU A N 1
ATOM 809 C CA . GLU A 1 101 ? 0.046 -6.158 -10.465 1.00 89.44 101 GLU A CA 1
ATOM 810 C C . GLU A 1 101 ? -0.563 -5.971 -11.869 1.00 89.44 101 GLU A C 1
ATOM 812 O O . GLU A 1 101 ? -1.729 -6.324 -12.059 1.00 89.44 101 GLU A O 1
ATOM 817 N N . PRO A 1 102 ? 0.143 -5.321 -12.815 1.00 82.56 102 PRO A N 1
ATOM 818 C CA . PRO A 1 102 ? -0.398 -5.014 -14.139 1.00 82.56 102 PRO A CA 1
ATOM 819 C C . PRO A 1 102 ? -0.649 -6.293 -14.946 1.00 82.56 102 PRO A C 1
ATOM 821 O O . PRO A 1 102 ? 0.172 -7.207 -14.932 1.00 82.56 102 PRO A O 1
ATOM 824 N N . GLU A 1 103 ? -1.753 -6.324 -15.691 1.00 76.25 103 GLU A N 1
ATOM 825 C CA . GLU A 1 103 ? -2.037 -7.358 -16.689 1.00 76.25 103 GLU A CA 1
ATOM 826 C C . GLU A 1 103 ? -1.985 -6.727 -18.089 1.00 76.25 103 GLU A C 1
ATOM 828 O O . GLU A 1 103 ? -2.746 -5.801 -18.403 1.00 76.25 103 GLU A O 1
ATOM 833 N N . PHE A 1 104 ? -1.065 -7.205 -18.928 1.00 69.19 104 PHE A N 1
ATOM 834 C CA . PHE A 1 104 ? -0.882 -6.729 -20.301 1.00 69.19 104 PHE A CA 1
ATOM 835 C C . PHE A 1 104 ? -1.715 -7.556 -21.290 1.00 69.19 104 PHE A C 1
ATOM 837 O O . PHE A 1 104 ? -2.056 -8.709 -21.031 1.00 69.19 104 PHE A O 1
ATOM 844 N N . ILE A 1 105 ? -2.075 -6.959 -22.432 1.00 55.12 105 ILE A N 1
ATOM 845 C CA . ILE A 1 105 ? -3.002 -7.544 -23.423 1.00 55.12 105 ILE A CA 1
ATOM 846 C C . ILE A 1 105 ? -2.443 -8.823 -24.095 1.00 55.12 105 ILE A C 1
ATOM 848 O O . ILE A 1 105 ? -3.211 -9.579 -24.688 1.00 55.12 105 ILE A O 1
ATOM 852 N N . GLY A 1 106 ? -1.156 -9.144 -23.941 1.00 54.81 106 GLY A N 1
ATOM 853 C CA . GLY A 1 106 ? -0.552 -10.359 -24.489 1.00 54.81 106 GLY A CA 1
ATOM 854 C C . GLY A 1 106 ? 0.300 -11.096 -23.465 1.00 54.81 106 GLY A C 1
ATOM 855 O O . GLY A 1 106 ? 1.487 -10.836 -23.389 1.00 54.81 106 GLY A O 1
ATOM 856 N N . GLU A 1 107 ? -0.269 -12.043 -22.708 1.00 48.94 107 GLU A N 1
ATOM 857 C CA . GLU A 1 107 ? 0.536 -12.959 -21.885 1.00 48.94 107 GLU A CA 1
ATOM 858 C C . GLU A 1 107 ? 1.449 -13.822 -22.793 1.00 48.94 107 GLU A C 1
ATOM 860 O O . GLU A 1 107 ? 0.942 -14.698 -23.516 1.00 48.94 107 GLU A O 1
ATOM 865 N N . PRO A 1 108 ? 2.787 -13.650 -22.726 1.00 46.53 108 PRO A N 1
ATOM 866 C CA . PRO A 1 108 ? 3.781 -14.400 -23.509 1.00 46.53 108 PRO A CA 1
ATOM 867 C C . PRO A 1 108 ? 3.585 -15.918 -23.520 1.00 46.53 108 PRO A C 1
ATOM 869 O O . PRO A 1 108 ? 3.704 -16.603 -24.537 1.00 46.53 108 PRO A O 1
ATOM 872 N N . SER A 1 109 ? 3.224 -16.457 -22.356 1.00 49.50 109 SER A N 1
ATOM 873 C CA . SER A 1 109 ? 3.260 -17.884 -22.034 1.00 49.50 109 SER A CA 1
ATOM 874 C C . SER A 1 109 ? 2.231 -18.739 -22.780 1.00 49.50 109 SER A C 1
ATOM 876 O O . SER A 1 109 ? 2.250 -19.962 -22.659 1.00 49.50 109 SER A O 1
ATOM 878 N N . ARG A 1 110 ? 1.341 -18.144 -23.581 1.00 46.06 110 ARG A N 1
ATOM 879 C CA . ARG A 1 110 ? 0.335 -18.888 -24.366 1.00 46.06 110 ARG A CA 1
ATOM 880 C C . ARG A 1 110 ? 0.737 -19.167 -25.820 1.00 46.06 110 ARG A C 1
ATOM 882 O O . ARG A 1 110 ? -0.032 -19.790 -26.545 1.00 46.06 110 ARG A O 1
ATOM 889 N N . HIS A 1 111 ? 1.930 -18.747 -26.248 1.00 47.25 111 HIS A N 1
ATOM 890 C CA . HIS A 1 111 ? 2.272 -18.603 -27.672 1.00 47.25 111 HIS A CA 1
ATOM 891 C C . HIS A 1 111 ? 3.368 -19.580 -28.161 1.00 47.25 111 HIS A C 1
ATOM 893 O O . HIS A 1 111 ? 4.020 -19.335 -29.174 1.00 47.25 111 HIS A O 1
ATOM 899 N N . PHE A 1 112 ? 3.549 -20.729 -27.495 1.00 48.62 112 PHE A N 1
ATOM 900 C CA . PHE A 1 112 ? 4.639 -21.696 -27.745 1.00 48.62 112 PHE A CA 1
ATOM 901 C C . PHE A 1 112 ? 4.648 -22.392 -29.132 1.00 48.62 112 PHE A C 1
ATOM 903 O O . PHE A 1 112 ? 5.544 -23.192 -29.403 1.00 48.62 112 PHE A O 1
ATOM 910 N N . HIS A 1 113 ? 3.707 -22.084 -30.036 1.00 54.06 113 HIS A N 1
ATOM 911 C CA . HIS A 1 113 ? 3.587 -22.726 -31.358 1.00 54.06 113 HIS A CA 1
ATOM 912 C C . HIS A 1 113 ? 3.323 -21.768 -32.533 1.00 54.06 113 HIS A C 1
ATOM 914 O O . HIS A 1 113 ? 2.789 -22.191 -33.558 1.00 54.06 113 HIS A O 1
ATOM 920 N N . LEU A 1 114 ? 3.668 -20.485 -32.414 1.00 54.22 114 LEU A N 1
ATOM 921 C CA . LEU A 1 114 ? 3.357 -19.515 -33.464 1.00 54.22 114 LEU A CA 1
ATOM 922 C C . LEU A 1 114 ? 4.443 -19.378 -34.542 1.00 54.22 114 LEU A C 1
ATOM 924 O O . LEU A 1 114 ? 5.627 -19.640 -34.306 1.00 54.22 114 LEU A O 1
ATOM 928 N N . ASP A 1 115 ? 4.010 -18.966 -35.739 1.00 64.88 115 ASP A N 1
ATOM 929 C CA . ASP A 1 115 ? 4.877 -18.687 -36.885 1.00 64.88 115 ASP A CA 1
ATOM 930 C C . ASP A 1 115 ? 5.866 -17.531 -36.618 1.00 64.88 115 ASP A C 1
ATOM 932 O O . ASP A 1 115 ? 5.787 -16.811 -35.621 1.00 64.88 115 ASP A O 1
ATOM 936 N N . SER A 1 116 ? 6.830 -17.338 -37.521 1.00 63.75 116 SER A N 1
ATOM 937 C CA . SER A 1 116 ? 7.896 -16.337 -37.369 1.00 63.75 116 SER A CA 1
ATOM 938 C C . SER A 1 116 ? 7.395 -14.891 -37.248 1.00 63.75 116 SER A C 1
ATOM 940 O O . SER A 1 116 ? 8.079 -14.046 -36.667 1.00 63.75 116 SER A O 1
ATOM 942 N N . TYR A 1 117 ? 6.220 -14.580 -37.801 1.00 63.41 117 TYR A N 1
ATOM 943 C CA . TYR A 1 117 ? 5.638 -13.242 -37.715 1.00 63.41 117 TYR A CA 1
ATOM 944 C C . TYR A 1 117 ? 5.092 -12.988 -36.309 1.00 63.41 117 TYR A C 1
ATOM 946 O O . TYR A 1 117 ? 5.398 -11.969 -35.689 1.00 63.41 117 TYR A O 1
ATOM 954 N N . ALA A 1 118 ? 4.380 -13.962 -35.755 1.00 60.19 118 ALA A N 1
ATOM 955 C CA . ALA A 1 118 ? 3.896 -13.906 -34.387 1.00 60.19 118 ALA A CA 1
ATOM 956 C C . ALA A 1 118 ? 5.024 -13.975 -33.336 1.00 60.19 118 ALA A C 1
ATOM 958 O O . ALA A 1 118 ? 4.924 -13.310 -32.310 1.00 60.19 118 ALA A O 1
ATOM 959 N N . GLN A 1 119 ? 6.140 -14.663 -33.609 1.00 62.94 119 GLN A N 1
ATOM 960 C CA . GLN A 1 119 ? 7.353 -14.573 -32.774 1.00 62.94 119 GLN A CA 1
ATOM 961 C C . GLN A 1 119 ? 7.948 -13.156 -32.760 1.00 62.94 119 GLN A C 1
ATOM 963 O O . GLN A 1 119 ? 8.419 -12.684 -31.727 1.00 62.94 119 GLN A O 1
ATOM 968 N N . THR A 1 120 ? 7.900 -12.453 -33.896 1.00 65.81 120 THR A N 1
ATOM 969 C CA . THR A 1 120 ? 8.374 -11.064 -33.990 1.00 65.81 120 THR A CA 1
ATOM 970 C C . THR A 1 120 ? 7.480 -10.130 -33.176 1.00 65.81 120 THR A C 1
ATOM 972 O O . THR A 1 120 ? 7.999 -9.352 -32.378 1.00 65.81 120 THR A O 1
ATOM 975 N N . LEU A 1 121 ? 6.155 -10.242 -33.319 1.00 65.25 121 LEU A N 1
ATOM 976 C CA . LEU A 1 121 ? 5.197 -9.483 -32.505 1.00 65.25 121 LEU A CA 1
ATOM 977 C C . LEU A 1 121 ? 5.398 -9.751 -31.009 1.00 65.25 121 LEU A C 1
ATOM 979 O O . LEU A 1 121 ? 5.509 -8.814 -30.228 1.00 65.25 121 LEU A O 1
ATOM 983 N N . HIS A 1 122 ? 5.586 -11.015 -30.636 1.00 67.19 122 HIS A N 1
ATOM 984 C CA . HIS A 1 122 ? 5.845 -11.395 -29.255 1.00 67.19 122 HIS A CA 1
ATOM 985 C C . HIS A 1 122 ? 7.130 -10.757 -28.695 1.00 67.19 122 HIS A C 1
ATOM 987 O O . HIS A 1 122 ? 7.109 -10.187 -27.606 1.00 67.19 122 HIS A O 1
ATOM 993 N N . SER A 1 123 ? 8.233 -10.779 -29.450 1.00 67.25 123 SER A N 1
ATOM 994 C CA . SER A 1 123 ? 9.482 -10.129 -29.025 1.00 67.25 123 SER A CA 1
ATOM 995 C C . SER A 1 123 ? 9.349 -8.606 -28.876 1.00 67.25 123 SER A C 1
ATOM 997 O O . SER A 1 123 ? 10.055 -7.989 -28.075 1.00 67.25 123 SER A O 1
ATOM 999 N N . MET A 1 124 ? 8.438 -7.987 -29.638 1.00 69.81 124 MET A N 1
ATOM 1000 C CA . MET A 1 124 ? 8.116 -6.569 -29.500 1.00 69.81 124 MET A CA 1
ATOM 1001 C C . MET A 1 124 ? 7.315 -6.306 -28.224 1.00 69.81 124 MET A C 1
ATOM 1003 O O . MET A 1 124 ? 7.648 -5.357 -27.516 1.00 69.81 124 MET A O 1
ATOM 1007 N N . ASP A 1 125 ? 6.332 -7.148 -27.899 1.00 69.75 125 ASP A N 1
ATOM 1008 C CA . ASP A 1 125 ? 5.545 -7.038 -26.666 1.00 69.75 125 ASP A CA 1
ATOM 1009 C C . ASP A 1 125 ? 6.429 -7.216 -25.422 1.00 69.75 125 ASP A C 1
ATOM 1011 O O . ASP A 1 125 ? 6.427 -6.354 -24.544 1.00 69.75 125 ASP A O 1
ATOM 1015 N N . GLU A 1 126 ? 7.302 -8.232 -25.392 1.00 73.31 126 GLU A N 1
ATOM 1016 C CA . GLU A 1 126 ? 8.269 -8.422 -24.296 1.00 73.31 126 GLU A CA 1
ATOM 1017 C C . GLU A 1 126 ? 9.206 -7.220 -24.132 1.00 73.31 126 GLU A C 1
ATOM 1019 O O . GLU A 1 126 ? 9.529 -6.798 -23.017 1.00 73.31 126 GLU A O 1
ATOM 1024 N N . TRP A 1 127 ? 9.665 -6.645 -25.248 1.00 74.31 127 TRP A N 1
ATOM 1025 C CA . TRP A 1 127 ? 10.505 -5.455 -25.212 1.00 74.31 127 TRP A CA 1
ATOM 1026 C C . TRP A 1 127 ? 9.745 -4.243 -24.662 1.00 74.31 127 TRP A C 1
ATOM 1028 O O . TRP A 1 127 ? 10.312 -3.488 -23.866 1.00 74.31 127 TRP A O 1
ATOM 1038 N N . LEU A 1 128 ? 8.480 -4.055 -25.048 1.00 71.25 128 LEU A N 1
ATOM 1039 C CA . LEU A 1 128 ? 7.630 -2.974 -24.548 1.00 71.25 128 LEU A CA 1
ATOM 1040 C C . LEU A 1 128 ? 7.348 -3.132 -23.050 1.00 71.25 128 LEU A C 1
ATOM 1042 O O . LEU A 1 128 ? 7.550 -2.172 -22.304 1.00 71.25 128 LEU A O 1
ATOM 1046 N N . GLU A 1 129 ? 6.980 -4.331 -22.598 1.00 73.62 129 GLU A N 1
ATOM 1047 C CA . GLU A 1 129 ? 6.759 -4.649 -21.182 1.00 73.62 129 GLU A CA 1
ATOM 1048 C C . GLU A 1 129 ? 8.020 -4.415 -20.348 1.00 73.62 129 GLU A C 1
ATOM 1050 O O . GLU A 1 129 ? 7.986 -3.722 -19.328 1.00 73.62 129 GLU A O 1
ATOM 1055 N N . LYS A 1 130 ? 9.170 -4.923 -20.807 1.00 78.19 130 LYS A N 1
ATOM 1056 C CA . LYS A 1 130 ? 10.455 -4.714 -20.132 1.00 78.19 130 LYS A CA 1
ATOM 1057 C C . LYS A 1 130 ? 10.810 -3.235 -20.057 1.00 78.19 130 LYS A C 1
ATOM 1059 O O . LYS A 1 130 ? 11.243 -2.757 -19.011 1.00 78.19 130 LYS A O 1
ATOM 1064 N N . THR A 1 131 ? 10.610 -2.504 -21.149 1.00 77.31 131 THR A N 1
ATOM 1065 C CA . THR A 1 131 ? 10.900 -1.071 -21.216 1.00 77.31 131 THR A CA 1
ATOM 1066 C C . THR A 1 131 ? 10.003 -0.281 -20.265 1.00 77.31 131 THR A C 1
ATOM 1068 O O . THR A 1 131 ? 10.484 0.594 -19.543 1.00 77.31 131 THR A O 1
ATOM 1071 N N . TRP A 1 132 ? 8.714 -0.612 -20.218 1.00 79.50 132 TRP A N 1
ATOM 1072 C CA . TRP A 1 132 ? 7.755 -0.045 -19.275 1.00 79.50 132 TRP A CA 1
ATOM 1073 C C . TRP A 1 132 ? 8.160 -0.333 -17.823 1.00 79.50 132 TRP A C 1
ATOM 1075 O O . TRP A 1 132 ? 8.260 0.589 -17.004 1.00 79.50 132 TRP A O 1
ATOM 1085 N N . ALA A 1 133 ? 8.507 -1.587 -17.525 1.00 80.62 133 ALA A N 1
ATOM 1086 C CA . ALA A 1 133 ? 8.949 -2.011 -16.204 1.00 80.62 133 ALA A CA 1
ATOM 1087 C C . ALA A 1 133 ? 10.248 -1.305 -15.788 1.00 80.62 133 ALA A C 1
ATOM 1089 O O . ALA A 1 133 ? 10.360 -0.815 -14.669 1.00 80.62 133 ALA A O 1
ATOM 1090 N N . ASP A 1 134 ? 11.230 -1.178 -16.678 1.00 80.00 134 ASP A N 1
ATOM 1091 C CA . ASP A 1 134 ? 12.481 -0.467 -16.402 1.00 80.00 134 ASP A C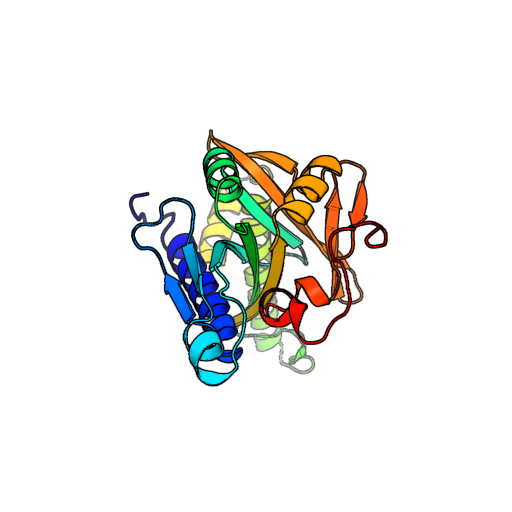A 1
ATOM 1092 C C . ASP A 1 134 ? 12.234 0.998 -16.023 1.00 80.00 134 ASP A C 1
ATOM 1094 O O . ASP A 1 134 ? 12.845 1.524 -15.088 1.00 80.00 134 ASP A O 1
ATOM 1098 N N . GLN A 1 135 ? 11.316 1.670 -16.714 1.00 76.69 135 GLN A N 1
ATOM 1099 C CA . GLN A 1 135 ? 11.021 3.075 -16.450 1.00 76.69 135 GLN A CA 1
ATOM 1100 C C . GLN A 1 135 ? 10.323 3.302 -15.125 1.00 76.69 135 GLN A C 1
ATOM 1102 O O . GLN A 1 135 ? 10.729 4.188 -14.365 1.00 76.69 135 GLN A O 1
ATOM 1107 N N . LEU A 1 136 ? 9.306 2.496 -14.834 1.00 78.56 136 LEU A N 1
ATOM 1108 C CA . LEU A 1 136 ? 8.607 2.586 -13.563 1.00 78.56 136 LEU A CA 1
ATOM 1109 C C . LEU A 1 136 ? 9.503 2.170 -12.407 1.00 78.56 136 LEU A C 1
ATOM 1111 O O . LEU A 1 136 ? 9.507 2.852 -11.387 1.00 78.56 136 LEU A O 1
ATOM 1115 N N . TYR A 1 137 ? 10.317 1.129 -12.579 1.00 81.12 137 TYR A N 1
ATOM 1116 C CA . TYR A 1 137 ? 11.287 0.711 -11.574 1.00 81.12 137 TYR A CA 1
ATOM 1117 C C . TYR A 1 137 ? 12.254 1.852 -11.242 1.00 81.12 137 TYR A C 1
ATOM 1119 O O . TYR A 1 137 ? 12.418 2.220 -10.080 1.00 81.12 137 TYR A O 1
ATOM 1127 N N . ASN A 1 138 ? 12.834 2.490 -12.260 1.00 80.19 138 ASN A N 1
ATOM 1128 C CA . ASN A 1 138 ? 13.753 3.603 -12.039 1.00 80.19 138 ASN A CA 1
ATOM 1129 C C . ASN A 1 138 ? 13.072 4.790 -11.349 1.00 80.19 138 ASN A C 1
ATOM 1131 O O . ASN A 1 138 ? 13.675 5.422 -10.482 1.00 80.19 138 ASN A O 1
ATOM 1135 N N . SER A 1 139 ? 11.815 5.072 -11.703 1.00 77.75 139 SER A N 1
ATOM 1136 C CA . SER A 1 139 ? 11.031 6.134 -11.071 1.00 77.75 139 SER A CA 1
ATOM 1137 C C . SER A 1 139 ? 10.664 5.819 -9.619 1.00 77.75 139 SER A C 1
ATOM 1139 O O . SER A 1 139 ? 10.742 6.711 -8.781 1.00 77.75 139 SER A O 1
ATOM 1141 N N . GLN A 1 140 ? 10.249 4.588 -9.313 1.00 81.12 140 GLN A N 1
ATOM 1142 C CA . GLN A 1 140 ? 9.847 4.181 -7.962 1.00 81.12 140 GLN A CA 1
ATOM 1143 C C . GLN A 1 140 ? 11.040 4.107 -7.006 1.00 81.12 140 GLN A C 1
ATOM 1145 O O . GLN A 1 140 ? 10.931 4.510 -5.852 1.00 81.12 140 GLN A O 1
ATOM 1150 N N . PHE A 1 141 ? 12.184 3.617 -7.486 1.00 78.00 141 PHE A N 1
ATOM 1151 C CA . PHE A 1 141 ? 13.368 3.361 -6.662 1.00 78.00 141 PHE A CA 1
ATOM 1152 C C . PHE A 1 141 ? 14.451 4.444 -6.789 1.00 78.00 141 PHE A C 1
ATOM 1154 O O . PHE A 1 141 ? 15.581 4.233 -6.352 1.00 78.00 141 PHE A O 1
ATOM 1161 N N . ASN A 1 142 ? 14.121 5.607 -7.367 1.00 71.38 142 ASN A N 1
ATOM 1162 C CA . ASN A 1 142 ? 15.030 6.747 -7.554 1.00 71.38 142 ASN A CA 1
ATOM 1163 C C . ASN A 1 142 ? 16.376 6.369 -8.203 1.00 71.38 142 ASN A C 1
ATOM 1165 O O . ASN A 1 142 ? 17.431 6.897 -7.845 1.00 71.38 142 ASN A O 1
ATOM 1169 N N . ILE A 1 143 ? 16.352 5.449 -9.167 1.00 71.31 143 ILE A N 1
ATOM 1170 C CA . ILE A 1 143 ? 17.563 5.004 -9.859 1.00 71.31 143 ILE A CA 1
ATOM 1171 C C . ILE A 1 143 ? 17.910 6.031 -10.945 1.00 71.31 143 ILE A C 1
ATOM 1173 O O . ILE A 1 143 ? 17.021 6.449 -11.698 1.00 71.31 143 ILE A O 1
ATOM 1177 N N . PRO A 1 144 ? 19.183 6.457 -11.059 1.00 64.12 144 PRO A N 1
ATOM 1178 C CA . PRO A 1 144 ? 19.604 7.387 -12.098 1.00 64.12 144 PRO A CA 1
ATOM 1179 C C . PRO A 1 144 ? 19.216 6.885 -13.494 1.00 64.12 144 PRO A C 1
ATOM 1181 O O . PRO A 1 144 ? 19.483 5.738 -13.851 1.00 64.12 144 PRO A O 1
ATOM 1184 N N . LYS A 1 145 ? 18.603 7.761 -14.297 1.00 64.88 145 LYS A N 1
ATOM 1185 C CA . LYS A 1 145 ? 18.269 7.476 -15.702 1.00 64.88 145 LYS A CA 1
ATOM 1186 C C . LYS A 1 145 ? 19.546 7.141 -16.486 1.00 64.88 145 LYS A C 1
ATOM 1188 O O . LYS A 1 145 ? 20.621 7.640 -16.144 1.00 64.88 145 LYS A O 1
ATOM 1193 N N . SER A 1 146 ? 19.428 6.315 -17.531 1.00 61.50 146 SER A N 1
ATOM 1194 C CA . SER A 1 146 ? 20.559 5.960 -18.400 1.00 61.50 146 SER A CA 1
ATOM 1195 C C . SER A 1 146 ? 21.312 7.213 -18.861 1.00 61.50 146 SER A C 1
ATOM 1197 O O . SER A 1 146 ? 20.716 8.262 -19.119 1.00 61.50 146 SER A O 1
ATOM 1199 N N . LYS A 1 147 ? 22.643 7.109 -18.972 1.00 57.97 147 LYS A N 1
ATOM 1200 C CA . LYS A 1 147 ? 23.477 8.209 -19.487 1.00 57.97 147 LYS A CA 1
ATOM 1201 C C . LYS A 1 147 ? 23.161 8.529 -20.953 1.00 57.97 147 LYS A C 1
ATOM 1203 O O . LYS A 1 147 ? 23.349 9.668 -21.375 1.00 57.97 147 LYS A O 1
ATOM 1208 N N . ASP A 1 148 ? 22.654 7.552 -21.706 1.00 72.00 148 ASP A N 1
ATOM 1209 C CA . ASP A 1 148 ? 22.182 7.753 -23.072 1.00 72.00 148 ASP A CA 1
ATOM 1210 C C . ASP A 1 148 ? 20.753 8.324 -23.083 1.00 72.00 148 ASP A C 1
ATOM 1212 O O . ASP A 1 148 ? 19.754 7.630 -22.859 1.00 72.00 148 ASP A O 1
ATOM 1216 N N . ARG A 1 149 ? 20.673 9.630 -23.353 1.00 65.88 149 ARG A N 1
ATOM 1217 C CA . ARG A 1 149 ? 19.424 10.397 -23.427 1.00 65.88 149 ARG A CA 1
ATOM 1218 C C . ARG A 1 149 ? 18.541 9.975 -24.605 1.00 65.88 149 ARG A C 1
ATOM 1220 O O . ARG A 1 149 ? 17.321 10.110 -24.506 1.00 65.88 149 ARG A O 1
ATOM 1227 N N . VAL A 1 150 ? 19.126 9.513 -25.709 1.00 67.56 150 VAL A N 1
ATOM 1228 C CA . VAL A 1 150 ? 18.382 9.133 -26.918 1.00 67.56 150 VAL A CA 1
ATOM 1229 C C . VAL A 1 150 ? 17.671 7.809 -26.681 1.00 67.56 150 VAL A C 1
ATOM 1231 O O . VAL A 1 150 ? 16.465 7.709 -26.917 1.00 67.56 150 VAL A O 1
ATOM 1234 N N . GLU A 1 151 ? 18.388 6.832 -26.126 1.00 68.81 151 GLU A N 1
ATOM 1235 C CA . GLU A 1 151 ? 17.817 5.545 -25.729 1.00 68.81 151 GLU A CA 1
ATOM 1236 C C . GLU A 1 151 ? 16.706 5.726 -24.683 1.00 68.81 151 GLU A C 1
ATOM 1238 O O . GLU A 1 151 ? 15.610 5.190 -24.841 1.00 68.81 151 GLU A O 1
ATOM 1243 N N . PHE A 1 152 ? 16.924 6.583 -23.677 1.00 65.50 152 PHE A N 1
ATOM 1244 C CA . PHE A 1 152 ? 15.910 6.906 -22.669 1.00 65.50 152 PHE A CA 1
ATOM 1245 C C . PHE A 1 152 ? 14.614 7.467 -23.280 1.00 65.50 152 PHE A C 1
ATOM 1247 O O . PHE A 1 152 ? 13.517 7.035 -22.921 1.00 65.50 152 PHE A O 1
ATOM 1254 N N . LEU A 1 153 ? 14.717 8.433 -24.199 1.00 64.81 153 LEU A N 1
ATOM 1255 C CA . LEU A 1 153 ? 13.547 9.049 -24.834 1.00 64.81 153 LEU A CA 1
ATOM 1256 C C . LEU A 1 153 ? 12.809 8.069 -25.751 1.00 64.81 153 LEU A C 1
ATOM 1258 O O . LEU A 1 153 ? 11.577 8.056 -25.750 1.00 64.81 153 LEU A O 1
ATOM 1262 N N . LYS A 1 154 ? 13.547 7.229 -26.490 1.00 68.25 154 LYS A N 1
ATOM 1263 C CA . LYS A 1 154 ? 12.973 6.154 -27.310 1.00 68.25 154 LYS A CA 1
ATOM 1264 C C . LYS A 1 154 ? 12.177 5.185 -26.440 1.00 68.25 154 LYS A C 1
ATOM 1266 O O . LYS A 1 154 ? 11.006 4.939 -26.716 1.00 68.25 154 LYS A O 1
ATOM 1271 N N . ASN A 1 155 ? 12.784 4.729 -25.350 1.00 66.69 155 ASN A N 1
ATOM 1272 C CA . ASN A 1 155 ? 12.158 3.840 -24.382 1.00 66.69 155 ASN A CA 1
ATOM 1273 C C . ASN A 1 155 ? 10.927 4.490 -23.731 1.00 66.69 155 ASN A C 1
ATOM 1275 O O . ASN A 1 155 ? 9.918 3.830 -23.524 1.00 66.69 155 ASN A O 1
ATOM 1279 N N . LYS A 1 156 ? 10.960 5.808 -23.466 1.00 66.31 156 LYS A N 1
ATOM 1280 C CA . LYS A 1 156 ? 9.831 6.539 -22.851 1.00 66.31 156 LYS A CA 1
ATOM 1281 C C . LYS A 1 156 ? 8.639 6.625 -23.779 1.00 66.31 156 LYS A C 1
ATOM 1283 O O . LYS A 1 156 ? 7.506 6.439 -23.354 1.00 66.31 156 LYS A O 1
ATOM 1288 N N . LYS A 1 157 ? 8.904 6.888 -25.054 1.00 64.81 157 LYS A N 1
ATOM 1289 C CA . LYS A 1 157 ? 7.862 6.895 -26.073 1.00 64.81 157 LYS A CA 1
ATOM 1290 C C . LYS A 1 157 ? 7.271 5.497 -26.275 1.00 64.81 157 LYS A C 1
ATOM 1292 O O . LYS A 1 157 ? 6.069 5.384 -26.448 1.00 64.81 157 LYS A O 1
ATOM 1297 N N . ALA A 1 158 ? 8.106 4.460 -26.233 1.00 61.16 158 ALA A N 1
ATOM 1298 C CA . ALA A 1 158 ? 7.676 3.076 -26.387 1.00 61.16 158 ALA A CA 1
ATOM 1299 C C . ALA A 1 158 ? 6.790 2.606 -25.219 1.00 61.16 158 ALA A C 1
ATOM 1301 O O . ALA A 1 158 ? 5.693 2.118 -25.459 1.00 61.16 158 ALA A O 1
ATOM 1302 N N . ALA A 1 159 ? 7.209 2.846 -23.972 1.00 60.94 159 ALA A N 1
ATOM 1303 C CA . ALA A 1 159 ? 6.418 2.525 -22.782 1.00 60.94 159 ALA A CA 1
ATOM 1304 C C . ALA A 1 159 ? 5.074 3.273 -22.733 1.00 60.94 159 ALA A C 1
ATOM 1306 O O . ALA A 1 159 ? 4.089 2.723 -22.257 1.00 60.94 159 ALA A O 1
ATOM 1307 N N . GLY A 1 160 ? 5.020 4.507 -23.248 1.00 59.03 160 GLY A N 1
ATOM 1308 C CA . GLY A 1 160 ? 3.785 5.295 -23.327 1.00 59.03 160 GLY A CA 1
ATOM 1309 C C . GLY A 1 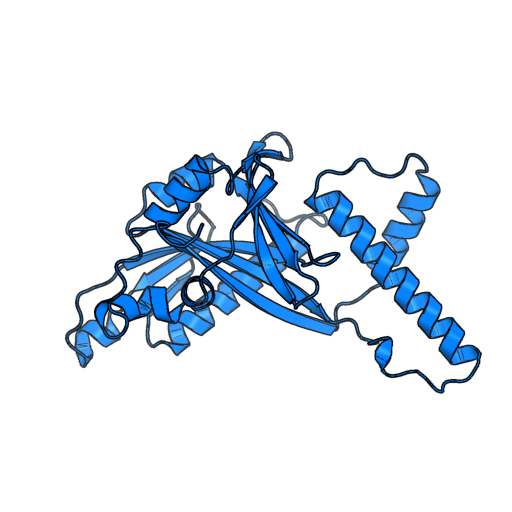160 ? 2.766 4.803 -24.362 1.00 59.03 160 GLY A C 1
ATOM 1310 O O . GLY A 1 160 ? 1.652 5.309 -24.378 1.00 59.03 160 GLY A O 1
ATOM 1311 N N . ASN A 1 161 ? 3.131 3.842 -25.218 1.00 58.34 161 ASN A N 1
ATOM 1312 C CA . ASN A 1 161 ? 2.205 3.200 -26.157 1.00 58.34 161 ASN A CA 1
ATOM 1313 C C . ASN A 1 161 ? 1.585 1.912 -25.590 1.00 58.34 161 ASN A C 1
ATOM 1315 O O . ASN A 1 161 ? 0.804 1.263 -26.280 1.00 58.34 161 ASN A O 1
ATOM 1319 N N . LEU A 1 162 ? 1.982 1.501 -24.384 1.00 62.22 162 LEU A N 1
ATOM 1320 C CA . LEU A 1 162 ? 1.499 0.284 -23.751 1.00 62.22 162 LEU A CA 1
ATOM 1321 C C . LEU A 1 162 ? 0.254 0.615 -22.919 1.00 62.22 162 LEU A C 1
ATOM 1323 O O . LEU A 1 162 ? 0.341 1.327 -21.918 1.00 62.22 162 LEU A O 1
ATOM 1327 N N . GLU A 1 163 ? -0.901 0.097 -23.328 1.00 59.62 163 GLU A N 1
ATOM 1328 C CA . GLU A 1 163 ? -2.136 0.192 -22.549 1.00 59.62 163 GLU A CA 1
ATOM 1329 C C . GLU A 1 163 ? -2.280 -1.033 -21.634 1.00 59.62 163 GLU A C 1
ATOM 1331 O O . GLU A 1 163 ? -2.076 -2.175 -22.051 1.00 59.62 163 GLU A O 1
ATOM 1336 N N . LEU A 1 164 ? -2.618 -0.798 -20.363 1.00 66.56 164 LEU A N 1
ATOM 1337 C CA . LEU A 1 164 ? -2.908 -1.862 -19.400 1.00 66.56 164 LEU A CA 1
ATOM 1338 C C . LEU A 1 164 ? -4.313 -2.416 -19.664 1.00 66.56 164 LEU A C 1
ATOM 1340 O O . LEU A 1 164 ? -5.271 -1.645 -19.698 1.00 66.56 164 LEU A O 1
ATOM 1344 N N . ASN A 1 165 ? -4.449 -3.739 -19.796 1.00 67.81 165 ASN A N 1
ATOM 1345 C CA . ASN A 1 165 ? -5.758 -4.387 -19.971 1.00 67.81 165 ASN A CA 1
ATOM 1346 C C . ASN A 1 165 ? -6.545 -4.424 -18.658 1.00 67.81 165 ASN A C 1
ATOM 1348 O O . ASN A 1 165 ? -7.769 -4.323 -18.615 1.00 67.81 165 ASN A O 1
ATOM 1352 N N . GLY A 1 166 ? -5.807 -4.608 -17.571 1.00 74.56 166 GLY A N 1
ATOM 1353 C CA . GLY A 1 166 ? -6.344 -4.809 -16.246 1.00 74.56 166 GLY A CA 1
ATOM 1354 C C . GLY A 1 166 ? -5.234 -4.811 -15.213 1.00 74.56 166 GLY A C 1
ATOM 1355 O O . GLY A 1 166 ? -4.077 -4.472 -15.481 1.00 74.56 166 GLY A O 1
ATOM 1356 N N . TYR A 1 167 ? -5.612 -5.169 -13.999 1.00 83.56 167 TYR A N 1
ATOM 1357 C CA . TYR A 1 167 ? -4.684 -5.339 -12.902 1.00 83.56 167 TYR A CA 1
ATOM 1358 C C . TYR A 1 167 ? -5.252 -6.340 -11.908 1.00 83.56 167 TYR A C 1
ATOM 1360 O O . TYR A 1 167 ? -6.452 -6.359 -11.621 1.00 83.56 167 TYR A O 1
ATOM 1368 N N . LYS A 1 168 ? -4.355 -7.089 -11.282 1.00 88.69 168 LYS A N 1
ATOM 1369 C CA . LYS A 1 168 ? -4.646 -7.790 -10.043 1.00 88.69 168 LYS A CA 1
ATOM 1370 C C . LYS A 1 168 ? -4.263 -6.888 -8.879 1.00 88.69 168 LYS A C 1
ATOM 1372 O O . LYS A 1 168 ? -3.110 -6.487 -8.730 1.00 88.69 168 LYS A O 1
ATOM 1377 N N . SER A 1 169 ? -5.236 -6.542 -8.041 1.00 91.12 169 SER A N 1
ATOM 1378 C CA . SER A 1 169 ? -4.974 -5.739 -6.847 1.00 91.12 169 SER A CA 1
ATOM 1379 C C . SER A 1 169 ? -4.667 -6.622 -5.641 1.00 91.12 169 SER A C 1
ATOM 1381 O O . SER A 1 169 ? -5.412 -7.563 -5.358 1.00 91.12 169 SER A O 1
ATOM 1383 N N . ARG A 1 170 ? -3.640 -6.265 -4.874 1.00 91.00 170 ARG A N 1
ATOM 1384 C CA . ARG A 1 170 ? -3.363 -6.820 -3.545 1.00 91.00 170 ARG A CA 1
ATOM 1385 C C . ARG A 1 170 ? -3.372 -5.703 -2.514 1.00 91.00 170 ARG A C 1
ATOM 1387 O O . ARG A 1 170 ? -2.938 -4.595 -2.807 1.00 91.00 170 ARG A O 1
ATOM 1394 N N . LEU A 1 171 ? -3.860 -5.994 -1.316 1.00 91.75 171 LEU A N 1
ATOM 1395 C CA . LEU A 1 171 ? -3.964 -5.023 -0.238 1.00 91.75 171 LEU A CA 1
ATOM 1396 C C . LEU A 1 171 ? -3.109 -5.454 0.949 1.00 91.75 171 LEU A C 1
ATOM 1398 O O . LEU A 1 171 ? -3.053 -6.641 1.246 1.00 91.75 171 LEU A O 1
ATOM 1402 N N . PHE A 1 172 ? -2.496 -4.489 1.630 1.00 91.19 172 PHE A N 1
ATOM 1403 C CA . PHE A 1 172 ? -1.940 -4.648 2.974 1.00 91.19 172 PHE A CA 1
ATOM 1404 C C . PHE A 1 172 ? -2.413 -3.493 3.854 1.00 91.19 172 PHE A C 1
ATOM 1406 O O . PHE A 1 172 ? -2.585 -2.385 3.355 1.00 91.19 172 PHE A O 1
ATOM 1413 N N . TRP A 1 173 ? -2.590 -3.698 5.154 1.00 92.50 173 TRP A N 1
ATOM 1414 C CA . TRP A 1 173 ? -2.915 -2.617 6.086 1.00 92.50 173 TRP A CA 1
ATOM 1415 C C . TRP A 1 173 ? -2.046 -2.679 7.341 1.00 92.50 173 TRP A C 1
ATOM 1417 O O . TRP A 1 173 ? -1.699 -3.754 7.819 1.00 92.50 173 TRP A O 1
ATOM 1427 N N . LEU A 1 174 ? -1.695 -1.514 7.885 1.00 91.38 174 LEU A N 1
ATOM 1428 C CA . LEU A 1 174 ? -0.974 -1.383 9.149 1.00 91.38 174 LEU A CA 1
ATOM 1429 C C . LEU A 1 174 ? -1.701 -0.382 10.047 1.00 91.38 174 LEU A C 1
ATOM 1431 O O . LEU A 1 174 ? -1.966 0.750 9.643 1.00 91.38 174 LEU A O 1
ATOM 1435 N N . ASN A 1 175 ? -2.015 -0.793 11.272 1.00 91.19 175 ASN A N 1
ATOM 1436 C CA . ASN A 1 175 ? -2.571 0.084 12.301 1.00 91.19 175 ASN A CA 1
ATOM 1437 C C . ASN A 1 175 ? -1.475 0.912 13.002 1.00 91.19 175 ASN A C 1
ATOM 1439 O O . ASN A 1 175 ? -0.282 0.700 12.791 1.00 91.19 175 ASN A O 1
ATOM 1443 N N . LYS A 1 176 ? -1.873 1.820 13.899 1.00 89.62 176 LYS A N 1
ATOM 1444 C CA . LYS A 1 176 ? -0.962 2.674 14.684 1.00 89.62 176 LYS A CA 1
ATOM 1445 C C . LYS A 1 176 ? 0.238 1.945 15.303 1.00 89.62 176 LYS A C 1
ATOM 1447 O O . LYS A 1 176 ? 1.372 2.401 15.162 1.00 89.62 176 LYS A O 1
ATOM 1452 N N . ASN A 1 177 ? -0.003 0.834 15.999 1.00 85.69 177 ASN A N 1
ATOM 1453 C CA . ASN A 1 177 ? 1.048 0.092 16.699 1.00 85.69 177 ASN A CA 1
ATOM 1454 C C . ASN A 1 177 ? 2.007 -0.549 15.694 1.00 85.69 177 ASN A C 1
ATOM 1456 O O . ASN A 1 177 ? 3.227 -0.454 15.842 1.00 85.69 177 ASN A O 1
ATOM 1460 N N . GLN A 1 178 ? 1.457 -1.115 14.621 1.00 87.25 178 GLN A N 1
ATOM 1461 C CA . GLN A 1 178 ? 2.245 -1.703 13.547 1.00 87.25 178 GLN A CA 1
ATOM 1462 C C . GLN A 1 178 ? 3.073 -0.648 12.797 1.00 87.25 178 GLN A C 1
ATOM 1464 O O . GLN A 1 178 ? 4.234 -0.891 12.486 1.00 87.25 178 GLN A O 1
ATOM 1469 N N . LEU A 1 179 ? 2.537 0.551 12.565 1.00 90.56 179 LEU A N 1
ATOM 1470 C CA . LEU A 1 179 ? 3.275 1.649 11.935 1.00 90.56 179 LEU A CA 1
ATOM 1471 C C . LEU A 1 179 ? 4.457 2.117 12.796 1.00 90.56 179 LEU A C 1
ATOM 1473 O O . LEU A 1 179 ? 5.568 2.268 12.289 1.00 90.56 179 LEU A O 1
ATOM 1477 N N . ASN A 1 180 ? 4.252 2.277 14.107 1.00 89.88 180 ASN A N 1
ATOM 1478 C CA . ASN A 1 180 ? 5.330 2.619 15.042 1.00 89.88 180 ASN A CA 1
ATOM 1479 C C . ASN A 1 180 ? 6.428 1.552 15.063 1.00 89.88 180 ASN A C 1
ATOM 1481 O O . ASN A 1 180 ? 7.620 1.861 15.067 1.00 89.88 180 ASN A O 1
ATOM 1485 N N . LYS A 1 181 ? 6.033 0.280 15.054 1.00 85.62 181 LYS A N 1
ATOM 1486 C CA . LYS A 1 181 ? 6.988 -0.819 15.044 1.00 85.62 181 LYS A CA 1
ATOM 1487 C C . LYS A 1 181 ? 7.733 -0.906 13.706 1.00 85.62 181 LYS A C 1
ATOM 1489 O O . LYS A 1 181 ? 8.954 -1.045 13.720 1.00 85.62 181 LYS A O 1
ATOM 1494 N N . ALA A 1 182 ? 7.052 -0.721 12.574 1.00 88.19 182 ALA A N 1
ATOM 1495 C CA . ALA A 1 182 ? 7.671 -0.668 11.249 1.00 88.19 182 ALA A CA 1
ATOM 1496 C C . ALA A 1 182 ? 8.747 0.430 11.143 1.00 88.19 182 ALA A C 1
ATOM 1498 O O . ALA A 1 182 ? 9.791 0.194 10.533 1.00 88.19 182 ALA A O 1
ATOM 1499 N N . LEU A 1 183 ? 8.541 1.590 11.783 1.00 90.50 183 LEU A N 1
ATOM 1500 C CA . LEU A 1 183 ? 9.575 2.623 11.931 1.00 90.50 183 LEU A CA 1
ATOM 1501 C C . LEU A 1 183 ? 10.773 2.118 12.743 1.00 90.50 183 LEU A C 1
ATOM 1503 O O . LEU A 1 183 ? 11.912 2.247 12.302 1.00 90.50 183 LEU A O 1
ATOM 1507 N N . SER A 1 184 ? 10.528 1.506 13.907 1.00 88.00 184 SER A N 1
ATOM 1508 C CA . SER A 1 184 ? 11.602 1.039 14.803 1.00 88.00 184 SER A CA 1
ATOM 1509 C C . SER A 1 184 ? 12.517 -0.023 14.182 1.00 88.00 184 SER A C 1
ATOM 1511 O O . SER A 1 184 ? 13.679 -0.133 14.557 1.00 88.00 184 SER A O 1
ATOM 1513 N N . LEU A 1 185 ? 12.002 -0.786 13.217 1.00 85.62 185 LEU A N 1
ATOM 1514 C CA . LEU A 1 185 ? 12.721 -1.866 12.534 1.00 85.62 185 LEU A CA 1
ATOM 1515 C C . LEU A 1 185 ? 13.342 -1.426 11.210 1.00 85.62 185 LEU A C 1
ATOM 1517 O O . LEU A 1 185 ? 13.991 -2.217 10.532 1.00 85.62 185 LEU A O 1
ATOM 1521 N N . GLY A 1 186 ? 13.093 -0.184 10.793 1.00 88.06 186 GLY A N 1
ATOM 1522 C CA . GLY A 1 186 ? 13.512 0.304 9.486 1.00 88.06 186 GLY A CA 1
ATOM 1523 C C . GLY A 1 186 ? 12.800 -0.384 8.318 1.00 88.06 186 GLY A C 1
ATOM 1524 O O . GLY A 1 186 ? 13.347 -0.404 7.220 1.00 88.06 186 GLY A O 1
ATOM 1525 N N . VAL A 1 187 ? 11.605 -0.945 8.531 1.00 90.00 187 VAL A N 1
ATOM 1526 C CA . VAL A 1 187 ? 10.702 -1.379 7.449 1.00 90.00 187 VAL A CA 1
ATOM 1527 C C . VAL A 1 187 ? 10.105 -0.157 6.754 1.00 90.00 187 VAL A C 1
ATOM 1529 O O . VAL A 1 187 ? 10.073 -0.086 5.526 1.00 90.00 187 VAL A O 1
ATOM 1532 N N . LEU A 1 188 ? 9.673 0.826 7.547 1.00 91.81 188 LEU A N 1
ATOM 1533 C CA . LEU A 1 188 ? 9.258 2.129 7.054 1.00 91.81 188 LEU A CA 1
ATOM 1534 C C . LEU A 1 188 ? 10.466 3.074 7.094 1.00 91.81 188 LEU A C 1
ATOM 1536 O O . LEU A 1 188 ? 10.919 3.479 8.163 1.00 91.81 188 LEU A O 1
ATOM 1540 N N . GLN A 1 189 ? 11.022 3.378 5.924 1.00 91.31 189 GLN A N 1
ATOM 1541 C CA . GLN A 1 189 ? 12.342 3.994 5.782 1.00 91.31 189 GLN A CA 1
ATOM 1542 C C . GLN A 1 189 ? 12.244 5.480 5.469 1.00 91.31 189 GLN A C 1
ATOM 1544 O O . GLN A 1 189 ? 11.456 5.897 4.624 1.00 91.31 189 GLN A O 1
ATOM 1549 N N . GLU A 1 190 ? 13.082 6.292 6.102 1.00 91.19 190 GLU A N 1
ATOM 1550 C CA . GLU A 1 190 ? 13.158 7.712 5.778 1.00 91.19 190 GLU A CA 1
ATOM 1551 C C . GLU A 1 190 ? 13.935 7.947 4.484 1.00 91.19 190 GLU A C 1
ATOM 1553 O O . GLU A 1 190 ? 15.036 7.433 4.296 1.00 91.19 190 GLU A O 1
ATOM 1558 N N . GLY A 1 191 ? 13.396 8.787 3.606 1.00 85.31 191 GLY A N 1
ATOM 1559 C CA . GLY A 1 191 ? 14.094 9.216 2.403 1.00 85.31 191 GLY A CA 1
ATOM 1560 C C . GLY A 1 191 ? 13.629 10.583 1.922 1.00 85.31 191 GLY A C 1
ATOM 1561 O O . GLY A 1 191 ? 12.653 11.151 2.414 1.00 85.31 191 GLY A O 1
ATOM 1562 N N . LYS A 1 192 ? 14.328 11.123 0.923 1.00 76.81 192 LYS A N 1
ATOM 1563 C CA . LYS A 1 192 ? 13.925 12.358 0.242 1.00 76.81 192 LYS A CA 1
ATOM 1564 C C . LYS A 1 192 ? 13.269 12.009 -1.088 1.00 76.81 192 LYS A C 1
ATOM 1566 O O . LYS A 1 192 ? 13.843 11.257 -1.866 1.00 76.81 192 LYS A O 1
ATOM 1571 N N . GLY A 1 193 ? 12.082 12.545 -1.353 1.00 67.31 193 GLY A N 1
ATOM 1572 C CA . GLY A 1 193 ? 11.408 12.440 -2.650 1.00 67.31 193 GLY A CA 1
ATOM 1573 C C . GLY A 1 193 ? 10.880 13.800 -3.077 1.00 67.31 193 GLY A C 1
ATOM 1574 O O . GLY A 1 193 ? 10.184 14.452 -2.306 1.00 67.31 193 GLY A O 1
ATOM 1575 N N . ASN A 1 194 ? 11.229 14.255 -4.283 1.00 63.16 194 ASN A N 1
ATOM 1576 C CA . ASN A 1 194 ? 10.771 15.535 -4.850 1.00 63.16 194 ASN A CA 1
ATOM 1577 C C . ASN A 1 194 ? 10.919 16.745 -3.898 1.00 63.16 194 ASN A C 1
ATOM 1579 O O . ASN A 1 194 ? 10.041 17.600 -3.824 1.00 63.16 194 ASN A O 1
ATOM 1583 N N . GLY A 1 195 ? 12.020 16.806 -3.140 1.00 67.94 195 GLY A N 1
ATOM 1584 C CA . GLY A 1 195 ? 12.296 17.888 -2.183 1.00 67.94 195 GLY A CA 1
ATOM 1585 C C . GLY A 1 195 ? 11.570 17.777 -0.835 1.00 67.94 195 GLY A C 1
ATOM 1586 O O . GLY A 1 195 ? 11.826 18.596 0.043 1.00 67.94 195 GLY A O 1
ATOM 1587 N N . LYS A 1 196 ? 10.725 16.758 -0.640 1.00 73.94 196 LYS A N 1
ATOM 1588 C CA . LYS A 1 196 ? 10.035 16.469 0.622 1.00 73.94 196 LYS A CA 1
ATOM 1589 C C . LYS A 1 196 ? 10.662 15.292 1.360 1.00 73.94 196 LYS A C 1
ATOM 1591 O O . LYS A 1 196 ? 11.312 14.432 0.757 1.00 73.94 196 LYS A O 1
ATOM 1596 N N . SER A 1 197 ? 10.468 15.270 2.675 1.00 88.88 197 SER A N 1
ATOM 1597 C CA . SER A 1 197 ? 10.813 14.117 3.503 1.00 88.88 197 SER A CA 1
ATOM 1598 C C . SER A 1 197 ? 9.657 13.128 3.457 1.00 88.88 197 SER A C 1
ATOM 1600 O O . SER A 1 197 ? 8.547 13.475 3.849 1.00 88.88 197 SER A O 1
ATOM 1602 N N . ASN A 1 198 ? 9.931 11.906 3.016 1.00 91.69 198 ASN A N 1
ATOM 1603 C CA . ASN A 1 198 ? 8.942 10.841 2.911 1.00 91.69 198 ASN A CA 1
ATOM 1604 C C . ASN A 1 198 ? 9.365 9.638 3.753 1.00 91.69 198 ASN A C 1
ATOM 1606 O O . ASN A 1 198 ? 10.554 9.411 4.000 1.00 91.69 198 ASN A O 1
ATOM 1610 N N . TYR A 1 199 ? 8.371 8.848 4.126 1.00 94.12 199 TYR A N 1
ATOM 1611 C CA . TYR A 1 199 ? 8.531 7.470 4.543 1.00 94.12 199 TYR A CA 1
ATOM 1612 C C . TYR A 1 199 ? 8.268 6.543 3.356 1.00 94.12 199 TYR A C 1
ATOM 1614 O O . TYR A 1 199 ? 7.294 6.733 2.628 1.00 94.12 199 TYR A O 1
ATOM 1622 N N . TYR A 1 200 ? 9.125 5.542 3.176 1.00 92.38 200 TYR A N 1
ATOM 1623 C CA . TYR A 1 200 ? 9.041 4.551 2.111 1.00 92.38 200 TYR A CA 1
ATOM 1624 C C . TYR A 1 200 ? 8.826 3.160 2.687 1.00 92.38 200 TYR A C 1
ATOM 1626 O O . TYR A 1 200 ? 9.577 2.718 3.556 1.00 92.38 200 TYR A O 1
ATOM 1634 N N . LEU A 1 201 ? 7.831 2.459 2.158 1.00 92.25 201 LEU A N 1
ATOM 1635 C CA . LEU A 1 201 ? 7.618 1.040 2.383 1.00 92.25 201 LEU A CA 1
ATOM 1636 C C . LEU A 1 201 ? 7.981 0.296 1.102 1.00 92.25 201 LEU A C 1
ATOM 1638 O O . LEU A 1 201 ? 7.325 0.455 0.073 1.00 92.25 201 LEU A O 1
ATOM 1642 N N . ASN A 1 202 ? 9.044 -0.499 1.167 1.00 91.69 202 ASN A N 1
ATOM 1643 C CA . ASN A 1 202 ? 9.526 -1.277 0.035 1.00 91.69 202 ASN A CA 1
ATOM 1644 C C . ASN A 1 202 ? 9.122 -2.736 0.216 1.00 91.69 202 ASN A C 1
ATOM 1646 O O . ASN A 1 202 ? 9.445 -3.344 1.237 1.00 91.69 202 ASN A O 1
ATOM 1650 N N . LEU A 1 203 ? 8.459 -3.294 -0.791 1.00 91.62 203 LEU A N 1
ATOM 1651 C CA . LEU A 1 203 ? 8.064 -4.693 -0.836 1.00 91.62 203 LEU A CA 1
ATOM 1652 C C . LEU A 1 203 ? 8.778 -5.409 -1.980 1.00 91.62 203 LEU A C 1
ATOM 1654 O O . LEU A 1 203 ? 9.048 -4.818 -3.032 1.00 91.62 203 LEU A O 1
ATOM 1658 N N . ALA A 1 204 ? 9.061 -6.689 -1.780 1.00 91.00 204 ALA A N 1
ATOM 1659 C CA . ALA A 1 204 ? 9.468 -7.595 -2.842 1.00 91.00 204 ALA A CA 1
ATOM 1660 C C . ALA A 1 204 ? 8.738 -8.927 -2.719 1.00 91.00 204 ALA A C 1
ATOM 1662 O O . ALA A 1 204 ? 8.271 -9.291 -1.642 1.00 91.00 204 ALA A O 1
ATOM 1663 N N . LYS A 1 205 ? 8.636 -9.621 -3.843 1.00 90.25 205 LYS A N 1
ATOM 1664 C CA . LYS A 1 205 ? 8.078 -10.959 -3.940 1.00 90.25 205 LYS A CA 1
ATOM 1665 C C . LYS A 1 205 ? 9.218 -11.974 -4.034 1.00 90.25 205 LYS A C 1
ATOM 1667 O O . LYS A 1 205 ? 10.214 -11.708 -4.709 1.00 90.25 205 LYS A O 1
ATOM 1672 N N . THR A 1 206 ? 9.092 -13.090 -3.330 1.00 87.69 206 THR A N 1
ATOM 1673 C CA . THR A 1 206 ? 9.982 -14.248 -3.457 1.00 87.69 206 THR A CA 1
ATOM 1674 C C . THR A 1 206 ? 9.672 -15.019 -4.740 1.00 87.69 206 THR A C 1
ATOM 1676 O O . THR A 1 206 ? 8.632 -14.798 -5.368 1.00 87.69 206 THR A O 1
ATOM 1679 N N . ASP A 1 207 ? 10.551 -15.951 -5.111 1.00 83.88 207 ASP A N 1
ATOM 1680 C CA . ASP A 1 207 ? 10.343 -16.835 -6.267 1.00 83.88 207 ASP A CA 1
ATOM 1681 C C . ASP A 1 207 ? 9.080 -17.706 -6.107 1.00 83.88 207 ASP A C 1
ATOM 1683 O O . ASP A 1 207 ? 8.390 -17.988 -7.085 1.00 83.88 207 ASP A O 1
ATOM 1687 N N . ASP A 1 208 ? 8.714 -18.035 -4.862 1.00 83.94 208 ASP A N 1
ATOM 1688 C CA . ASP A 1 208 ? 7.482 -18.756 -4.510 1.00 83.94 208 ASP A CA 1
ATOM 1689 C C . ASP A 1 208 ? 6.224 -17.863 -4.531 1.00 83.94 208 ASP A C 1
ATOM 1691 O O . ASP A 1 208 ? 5.103 -18.317 -4.297 1.00 83.94 208 ASP A O 1
ATOM 1695 N N . GLY A 1 209 ? 6.382 -16.571 -4.831 1.00 84.12 209 GLY A N 1
ATOM 1696 C CA . GLY A 1 209 ? 5.284 -15.622 -4.970 1.00 84.12 209 GLY A CA 1
ATOM 1697 C C . GLY A 1 209 ? 4.835 -14.954 -3.665 1.00 84.12 209 GLY A C 1
ATOM 1698 O O . GLY A 1 209 ? 3.809 -14.262 -3.665 1.00 84.12 209 GLY A O 1
ATOM 1699 N N . GLU A 1 210 ? 5.587 -15.118 -2.575 1.00 86.06 210 GLU A N 1
ATOM 1700 C CA . GLU A 1 210 ? 5.285 -14.524 -1.272 1.00 86.06 210 GLU A CA 1
ATOM 1701 C C . GLU A 1 210 ? 5.844 -13.107 -1.153 1.00 86.06 210 GLU A C 1
ATOM 1703 O O . GLU A 1 210 ? 6.980 -12.825 -1.525 1.00 86.06 210 GLU A O 1
ATOM 1708 N N . TRP A 1 211 ? 5.048 -12.189 -0.611 1.00 88.06 211 TRP A N 1
ATOM 1709 C CA . TRP A 1 211 ? 5.463 -10.802 -0.414 1.00 88.06 211 TRP A CA 1
ATOM 1710 C C . TRP A 1 211 ? 6.191 -10.635 0.917 1.00 88.06 211 TRP A C 1
ATOM 1712 O O . TRP A 1 211 ? 5.732 -11.163 1.918 1.00 88.06 211 TRP A O 1
ATOM 1722 N N . HIS A 1 212 ? 7.257 -9.838 0.955 1.00 88.94 212 HIS A N 1
ATOM 1723 C CA . HIS A 1 212 ? 7.943 -9.435 2.184 1.00 88.94 212 HIS A CA 1
ATOM 1724 C C . HIS A 1 212 ? 8.326 -7.951 2.150 1.00 88.94 212 HIS A C 1
ATOM 1726 O O . HIS A 1 212 ? 8.528 -7.353 1.087 1.00 88.94 212 HIS A O 1
ATOM 1732 N N . PHE A 1 213 ? 8.443 -7.344 3.330 1.00 89.31 213 PHE A N 1
ATOM 1733 C CA . PHE A 1 213 ? 8.951 -5.991 3.503 1.00 89.31 213 PHE A CA 1
ATOM 1734 C C . PHE A 1 213 ? 10.476 -5.982 3.584 1.00 89.31 213 PHE A C 1
ATOM 1736 O O . PHE A 1 213 ? 11.085 -6.823 4.249 1.00 89.31 213 PHE A O 1
ATOM 1743 N N . LYS A 1 214 ? 11.093 -4.975 2.962 1.00 88.62 214 LYS A N 1
ATOM 1744 C CA . LYS A 1 214 ? 12.536 -4.737 3.051 1.00 88.62 214 LYS A CA 1
ATOM 1745 C C . LYS A 1 214 ? 12.870 -3.779 4.185 1.00 88.62 214 LYS A C 1
ATOM 1747 O O . LYS A 1 214 ? 12.344 -2.666 4.228 1.00 88.62 214 LYS A O 1
ATOM 1752 N N . SER A 1 215 ? 13.807 -4.179 5.041 1.00 86.31 215 SER A N 1
ATOM 1753 C CA . SER A 1 215 ? 14.372 -3.323 6.087 1.00 86.31 215 SER A CA 1
ATOM 1754 C C . SER A 1 215 ? 15.762 -2.780 5.729 1.00 86.31 215 SER A C 1
ATOM 1756 O O . SER A 1 215 ? 16.456 -3.309 4.858 1.00 86.31 215 SER A O 1
ATOM 1758 N N . VAL A 1 216 ? 16.196 -1.728 6.432 1.00 78.00 216 VAL A N 1
ATOM 1759 C CA . VAL A 1 216 ? 17.555 -1.154 6.310 1.00 78.00 216 VAL A CA 1
ATOM 1760 C C . VAL A 1 216 ? 18.650 -2.158 6.712 1.00 78.00 216 VAL A C 1
ATOM 1762 O O . VAL A 1 216 ? 19.768 -2.078 6.211 1.00 78.00 216 VAL A O 1
ATOM 1765 N N . GLY A 1 217 ? 18.335 -3.131 7.574 1.00 73.31 217 GLY A N 1
ATOM 1766 C CA . GLY A 1 217 ? 19.274 -4.147 8.065 1.00 73.31 217 GLY A CA 1
ATOM 1767 C C . GLY A 1 217 ? 19.410 -5.394 7.187 1.00 73.31 217 GLY A C 1
ATOM 1768 O O . GLY A 1 217 ? 20.054 -6.342 7.617 1.00 73.31 217 GLY A O 1
ATOM 1769 N N . GLN A 1 218 ? 18.800 -5.416 5.994 1.00 65.44 218 GLN A N 1
ATOM 1770 C CA . GLN A 1 218 ? 18.671 -6.604 5.128 1.00 65.44 218 GLN A CA 1
ATOM 1771 C C . GLN A 1 218 ? 17.879 -7.773 5.739 1.00 65.44 218 GLN A C 1
ATOM 1773 O O . GLN A 1 218 ? 17.803 -8.834 5.129 1.00 65.44 218 GLN A O 1
ATOM 1778 N N . SER A 1 219 ? 17.235 -7.579 6.890 1.00 72.94 219 SER A N 1
ATOM 1779 C CA . SER A 1 219 ? 16.250 -8.526 7.405 1.00 72.94 219 SER A CA 1
ATOM 1780 C C . SER A 1 219 ? 14.993 -8.476 6.538 1.00 72.94 219 SER A C 1
ATOM 1782 O O . SER A 1 219 ? 14.469 -7.389 6.252 1.00 72.94 219 SER A O 1
ATOM 1784 N N . GLU A 1 220 ? 14.521 -9.645 6.121 1.00 72.06 220 GLU A N 1
ATOM 1785 C CA . GLU A 1 220 ? 13.249 -9.813 5.424 1.00 72.06 220 GLU A CA 1
ATOM 1786 C C . GLU A 1 220 ? 12.127 -9.976 6.450 1.00 72.06 220 GLU A C 1
ATOM 1788 O O . GLU A 1 220 ? 12.285 -10.666 7.455 1.00 72.06 220 GLU A O 1
ATOM 1793 N N . HIS A 1 221 ? 10.997 -9.309 6.215 1.00 79.38 221 HIS A N 1
ATOM 1794 C CA . HIS A 1 221 ? 9.856 -9.337 7.128 1.00 79.38 221 HIS A CA 1
ATOM 1795 C C . HIS A 1 221 ? 8.593 -9.736 6.381 1.00 79.38 221 HIS A C 1
ATOM 1797 O O . HIS A 1 221 ? 8.098 -8.975 5.548 1.00 79.38 221 HIS A O 1
ATOM 1803 N N . PHE A 1 222 ? 8.051 -10.909 6.684 1.00 78.88 222 PHE A N 1
ATOM 1804 C CA . PHE A 1 222 ? 6.871 -11.419 5.998 1.00 78.88 222 PHE A CA 1
ATOM 1805 C C . PHE A 1 222 ? 5.589 -10.877 6.658 1.00 78.88 222 PHE A C 1
ATOM 1807 O O . PHE A 1 222 ? 5.439 -10.958 7.880 1.00 78.88 222 PHE A O 1
ATOM 1814 N N . PRO A 1 223 ? 4.667 -10.280 5.881 1.00 73.25 223 PRO A N 1
ATOM 1815 C CA . PRO A 1 223 ? 3.374 -9.857 6.370 1.00 73.25 223 PRO A CA 1
ATOM 1816 C C . PRO A 1 223 ? 2.552 -11.079 6.767 1.00 73.25 223 PRO A C 1
ATOM 1818 O O . PRO A 1 223 ? 2.421 -12.036 6.007 1.00 73.25 223 PRO A O 1
ATOM 1821 N N . TYR A 1 224 ? 1.918 -11.000 7.929 1.00 73.50 224 TYR A N 1
ATOM 1822 C CA . TYR A 1 224 ? 0.850 -11.920 8.287 1.00 73.50 224 TYR A CA 1
ATOM 1823 C C . TYR A 1 224 ? -0.274 -11.908 7.247 1.00 73.50 224 TYR A C 1
ATOM 1825 O O . TYR A 1 224 ? -0.592 -10.869 6.656 1.00 73.50 224 TYR A O 1
ATOM 1833 N N . ILE A 1 225 ? -0.929 -13.052 7.056 1.00 76.25 225 ILE A N 1
ATOM 1834 C CA . ILE A 1 225 ? -2.049 -13.147 6.115 1.00 76.25 225 ILE A CA 1
ATOM 1835 C C . ILE A 1 225 ? -3.169 -12.168 6.500 1.00 76.25 225 ILE A C 1
ATOM 1837 O O . ILE A 1 225 ? -3.764 -11.529 5.637 1.00 76.25 225 ILE A O 1
ATOM 1841 N N . GLU A 1 226 ? -3.374 -11.943 7.796 1.00 80.25 226 GLU A N 1
ATOM 1842 C CA . GLU A 1 226 ? -4.380 -11.058 8.379 1.00 80.25 226 GLU A CA 1
ATOM 1843 C C . GLU A 1 226 ? -4.257 -9.616 7.893 1.00 80.25 226 GLU A C 1
ATOM 1845 O O . GLU A 1 226 ? -5.267 -8.969 7.605 1.00 80.25 226 GLU A O 1
ATOM 1850 N N . ILE A 1 227 ? -3.030 -9.108 7.745 1.00 84.19 227 ILE A N 1
ATOM 1851 C CA . ILE A 1 227 ? -2.831 -7.740 7.259 1.00 84.19 227 ILE A CA 1
ATOM 1852 C C . ILE A 1 227 ? -3.123 -7.602 5.766 1.00 84.19 227 ILE A C 1
ATOM 1854 O O . ILE A 1 227 ? -3.262 -6.484 5.281 1.00 84.19 227 ILE A O 1
ATOM 1858 N N . SER A 1 228 ? -3.279 -8.713 5.042 1.00 85.38 228 SER A N 1
ATOM 1859 C CA . SER A 1 228 ? -3.714 -8.710 3.641 1.00 85.38 228 SER A CA 1
ATOM 1860 C C . SER A 1 228 ? -5.241 -8.678 3.478 1.00 85.38 228 SER A C 1
ATOM 1862 O O . SER A 1 228 ? -5.751 -8.565 2.362 1.00 85.38 228 SER A O 1
ATOM 1864 N N . HIS A 1 229 ? -5.990 -8.764 4.582 1.00 86.56 229 HIS A N 1
ATOM 1865 C CA . HIS A 1 229 ? -7.446 -8.866 4.580 1.00 86.56 229 HIS A CA 1
ATOM 1866 C C . HIS A 1 229 ? -8.073 -7.830 5.523 1.00 86.56 229 HIS A C 1
ATOM 1868 O O . HIS A 1 229 ? -7.927 -7.901 6.744 1.00 86.56 229 HIS A O 1
ATOM 1874 N N . LEU A 1 230 ? -8.838 -6.879 4.974 1.00 89.19 230 LEU A N 1
ATOM 1875 C CA . LEU A 1 230 ? -9.519 -5.845 5.772 1.00 89.19 230 LEU A CA 1
ATOM 1876 C C . LEU A 1 230 ? -10.529 -6.419 6.774 1.00 89.19 230 LEU A C 1
ATOM 1878 O O . LEU A 1 230 ? -10.814 -5.787 7.790 1.00 89.19 230 LEU A O 1
ATOM 1882 N N . SER A 1 231 ? -11.043 -7.627 6.541 1.00 87.62 231 SER A N 1
ATOM 1883 C CA . SER A 1 231 ? -11.915 -8.322 7.490 1.00 87.62 231 SER A CA 1
ATOM 1884 C C . SER A 1 231 ? -11.294 -8.426 8.886 1.00 87.62 231 SER A C 1
ATOM 1886 O O . SER A 1 231 ? -12.003 -8.224 9.868 1.00 87.62 231 SER A O 1
ATOM 1888 N N . TYR A 1 232 ? -9.983 -8.658 9.001 1.00 85.75 232 TYR A N 1
ATOM 1889 C CA . TYR A 1 232 ? -9.304 -8.752 10.297 1.00 85.75 232 TYR A CA 1
ATOM 1890 C C . TYR A 1 232 ? -9.196 -7.407 11.007 1.00 85.75 232 TYR A C 1
ATOM 1892 O O . TYR A 1 232 ? -9.269 -7.362 12.233 1.00 85.75 232 TYR A O 1
ATOM 1900 N N . LEU A 1 233 ? -9.085 -6.307 10.261 1.00 87.12 233 LEU A N 1
ATOM 1901 C CA . LEU A 1 233 ? -9.157 -4.961 10.823 1.00 87.12 233 LEU A CA 1
ATOM 1902 C C . LEU A 1 233 ? -10.570 -4.668 11.356 1.00 87.12 233 LEU A C 1
ATOM 1904 O O . LEU A 1 233 ? -10.742 -4.178 12.472 1.00 87.12 233 LEU A O 1
ATOM 1908 N N . LEU A 1 234 ? -11.591 -4.989 10.561 1.00 88.81 234 LEU A N 1
ATOM 1909 C CA . LEU A 1 234 ? -12.973 -4.582 10.816 1.00 88.81 234 LEU A CA 1
ATOM 1910 C C . LEU A 1 234 ? -13.685 -5.482 11.840 1.00 88.81 234 LEU A C 1
ATOM 1912 O O . LEU A 1 234 ? -14.407 -4.998 12.717 1.00 88.81 234 LEU A O 1
ATOM 1916 N N . LEU A 1 235 ? -13.449 -6.793 11.781 1.00 82.38 235 LEU A N 1
ATOM 1917 C CA . LEU A 1 235 ? -14.170 -7.819 12.541 1.00 82.38 235 LEU A CA 1
ATOM 1918 C C . LEU A 1 235 ? -13.381 -8.366 13.743 1.00 82.38 235 LEU A C 1
ATOM 1920 O O . LEU A 1 235 ? -13.885 -9.258 14.419 1.00 82.38 235 LEU A O 1
ATOM 1924 N N . LYS A 1 236 ? -12.184 -7.831 14.049 1.00 66.69 236 LYS A N 1
ATOM 1925 C CA . LYS A 1 236 ? -11.241 -8.344 15.074 1.00 66.69 236 LYS A CA 1
ATOM 1926 C C . LYS A 1 236 ? -11.897 -8.817 16.381 1.00 66.69 236 LYS A C 1
ATOM 1928 O O . LYS A 1 236 ? -11.579 -9.892 16.875 1.00 66.69 236 LYS A O 1
ATOM 1933 N N . ASN A 1 237 ? -12.859 -8.049 16.896 1.00 55.94 237 ASN A N 1
ATOM 1934 C CA . ASN A 1 237 ? -13.525 -8.318 18.178 1.00 55.94 237 ASN A CA 1
ATOM 1935 C C . ASN A 1 237 ? -14.513 -9.498 18.149 1.00 55.94 237 ASN A C 1
ATOM 1937 O O . ASN A 1 237 ? -15.039 -9.847 19.198 1.00 55.94 237 ASN A O 1
ATOM 1941 N N . GLN A 1 238 ? -14.815 -10.073 16.981 1.00 48.38 238 GLN A N 1
ATOM 1942 C CA . GLN A 1 238 ? -15.853 -11.096 16.847 1.00 48.38 238 GLN A CA 1
ATOM 1943 C C . GLN A 1 238 ? -15.325 -12.510 16.617 1.00 48.38 238 GLN A C 1
ATOM 1945 O O . GLN A 1 238 ? -16.041 -13.433 16.974 1.00 48.38 238 GLN A O 1
ATOM 1950 N N . ASN A 1 239 ? -14.116 -12.709 16.067 1.00 40.94 239 ASN A N 1
ATOM 1951 C CA . ASN A 1 239 ? -13.732 -14.049 15.590 1.00 40.94 239 ASN A CA 1
ATOM 1952 C C . ASN A 1 239 ? -12.268 -14.482 15.762 1.00 40.94 239 ASN A C 1
ATOM 1954 O O . ASN A 1 239 ? -12.014 -15.673 15.614 1.00 40.94 239 ASN A O 1
ATOM 1958 N N . TYR A 1 240 ? -11.301 -13.597 16.045 1.00 44.78 240 TYR A N 1
ATOM 1959 C CA . TYR A 1 240 ? -9.901 -13.958 15.752 1.00 44.78 240 TYR A CA 1
ATOM 1960 C C . TYR A 1 240 ? -8.917 -14.027 16.915 1.00 44.78 240 TYR A C 1
ATOM 1962 O O . TYR A 1 240 ? -7.799 -14.447 16.662 1.00 44.78 240 TYR A O 1
ATOM 1970 N N . GLY A 1 241 ? -9.283 -13.692 18.159 1.00 38.50 241 GLY A N 1
ATOM 1971 C CA . GLY A 1 241 ? -8.474 -13.989 19.363 1.00 38.50 241 GLY A CA 1
ATOM 1972 C C . GLY A 1 241 ? -7.023 -13.466 19.396 1.00 38.50 241 GLY A C 1
ATOM 1973 O O . GLY A 1 241 ? -6.323 -13.683 20.376 1.00 38.50 241 GLY A O 1
ATOM 1974 N N . LEU A 1 242 ? -6.564 -12.783 18.348 1.00 43.12 242 LEU A N 1
ATOM 1975 C CA . LEU A 1 242 ? -5.196 -12.327 18.181 1.00 43.12 242 LEU A CA 1
ATOM 1976 C C . LEU A 1 242 ? -5.111 -10.887 18.658 1.00 43.12 242 LEU A C 1
ATOM 1978 O O . LEU A 1 242 ? -5.559 -9.948 17.984 1.00 43.12 242 LEU A O 1
ATOM 1982 N N . GLU A 1 243 ? -4.481 -10.696 19.810 1.00 47.06 243 GLU A N 1
ATOM 1983 C CA . GLU A 1 243 ? -3.905 -9.410 20.162 1.00 47.06 243 GLU A CA 1
ATOM 1984 C C . GLU A 1 243 ? -2.756 -9.126 19.185 1.00 47.06 243 GLU A C 1
ATOM 1986 O O . GLU A 1 243 ? -1.592 -9.400 19.441 1.00 47.06 243 GLU A O 1
ATOM 1991 N N . MET A 1 244 ? -3.095 -8.583 18.0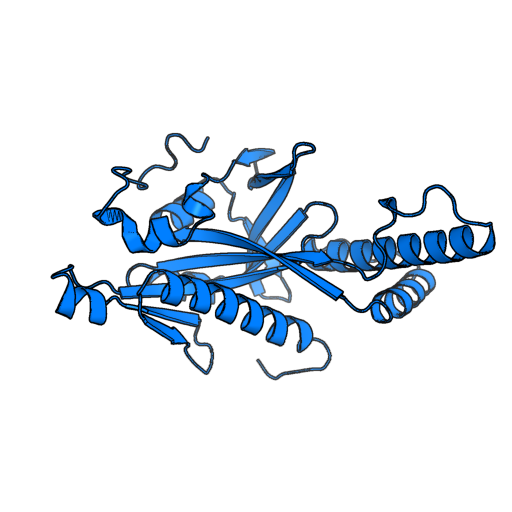07 1.00 49.94 244 MET A N 1
ATOM 1992 C CA . MET A 1 244 ? -2.144 -7.982 17.053 1.00 49.94 244 MET A CA 1
ATOM 1993 C C . MET A 1 244 ? -1.499 -6.706 17.632 1.00 49.94 244 MET A C 1
ATOM 1995 O O . MET A 1 244 ? -1.461 -5.663 16.978 1.00 49.94 244 MET A O 1
ATOM 1999 N N . GLU A 1 245 ? -1.109 -6.747 18.901 1.00 43.81 245 GLU A N 1
ATOM 2000 C CA . GLU A 1 245 ? -0.238 -5.765 19.545 1.00 43.81 245 GLU A CA 1
ATOM 2001 C C . GLU A 1 245 ? 1.221 -6.074 19.236 1.00 43.81 245 GLU A C 1
ATOM 2003 O O . GLU A 1 245 ? 2.059 -5.178 19.160 1.00 43.81 245 GLU A O 1
ATOM 2008 N N . ASP A 1 246 ? 1.480 -7.332 18.912 1.00 40.09 246 ASP A N 1
ATOM 2009 C CA 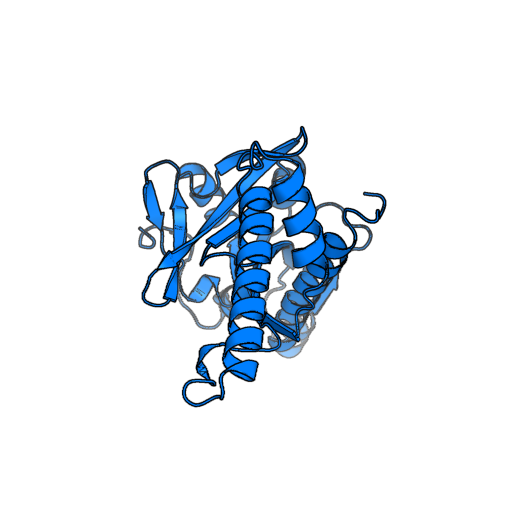. ASP A 1 246 ? 2.809 -7.844 18.791 1.00 40.09 246 ASP A CA 1
ATOM 2010 C C . ASP A 1 246 ? 3.096 -8.270 17.359 1.00 40.09 246 ASP A C 1
ATOM 2012 O O . ASP A 1 246 ? 2.743 -9.336 16.860 1.00 40.09 246 ASP A O 1
ATOM 2016 N N . PHE A 1 247 ? 3.945 -7.461 16.758 1.00 46.78 247 PHE A N 1
ATOM 2017 C CA . PHE A 1 247 ? 4.983 -7.923 15.856 1.00 46.78 247 PHE A CA 1
ATOM 2018 C C . PHE A 1 247 ? 5.872 -9.058 16.460 1.00 46.78 247 PHE A C 1
ATOM 2020 O O . PHE A 1 247 ? 6.927 -9.353 15.922 1.00 46.78 247 PHE A O 1
ATOM 2027 N N . ALA A 1 248 ? 5.527 -9.691 17.593 1.00 37.72 248 ALA A N 1
ATOM 2028 C CA . ALA A 1 248 ? 6.410 -10.590 18.347 1.00 37.72 248 ALA A CA 1
ATOM 2029 C C . ALA A 1 248 ? 6.549 -12.005 17.760 1.00 37.72 248 ALA A C 1
ATOM 2031 O O . ALA A 1 248 ? 7.385 -12.762 18.236 1.00 37.72 248 ALA A O 1
ATOM 2032 N N . TYR A 1 249 ? 5.807 -12.334 16.700 1.00 37.78 249 TYR A N 1
ATOM 2033 C CA . TYR A 1 249 ? 6.080 -13.513 15.859 1.00 37.78 249 TYR A CA 1
ATOM 2034 C C . TYR A 1 249 ? 6.079 -13.203 14.352 1.00 37.78 249 TYR A C 1
ATOM 2036 O O . TYR A 1 249 ? 6.124 -14.108 13.528 1.00 37.78 249 TYR A O 1
ATOM 2044 N N . SER A 1 250 ? 6.057 -11.915 13.984 1.00 42.28 250 SER A N 1
ATOM 2045 C CA . SER A 1 250 ? 6.345 -11.465 12.613 1.00 42.28 250 SER A CA 1
ATOM 2046 C C . SER A 1 250 ? 7.794 -10.999 12.538 1.00 42.28 250 SER A C 1
ATOM 2048 O O . SER A 1 250 ? 8.049 -9.863 12.157 1.00 42.28 250 SER A O 1
ATOM 2050 N N . PHE A 1 251 ? 8.717 -11.880 12.944 1.00 39.09 251 PHE A N 1
ATOM 2051 C CA . PHE A 1 251 ? 10.164 -11.801 12.711 1.00 39.09 251 PHE A CA 1
ATOM 2052 C C . PHE A 1 251 ? 10.765 -13.196 12.659 1.00 39.09 251 PHE A C 1
ATOM 2054 O O . PHE A 1 251 ? 10.638 -13.913 13.677 1.00 39.09 251 PHE A O 1
#

Radius of gyration: 20.27 Å; chains: 1; bounding box: 52×44×58 Å

Secondary structure (DSSP, 8-state):
----TTTHHHHHHHHHHHHHHHHHHHHTT-EEEE-SS-SS--EEEE-HHHHHHH-PPP-EEEEEEEEEE-BTTEEEEEEEHHHHHHHTTSSSEEEEEEEEEEEES--GGG-TT--HHHHHHHHHHHHHHHHHHHHHHHHHTTPPPPS-HHHHHHHHHHHTT--EEEEEEEEEEEEHHHHHHHHHTTSEEEEEETTEEEEEEEEEE-TTS-EEEEPTTS-EEPPPGGGG-HHHHHHHHHH----TT-GGG--

pLDDT: mean 79.87, std 15.45, range [37.72, 97.06]